Protein 3BA3 (pdb70)

Radius of gyration: 18.73 Å; Cα contacts (8 Å, |Δi|>4): 639; chains: 2; bounding box: 50×45×39 Å

CATH classification: 2.30.110.10

Structure (mmCIF, N/CA/C/O backbone):
data_3BA3
#
_entry.id   3BA3
#
_cell.length_a   137.379
_cell.length_b   137.379
_cell.length_c   137.379
_cell.angle_alpha   90.000
_cell.angle_beta   90.000
_cell.angle_gamma   90.000
#
_symmetry.space_group_name_H-M   'P 43 3 2'
#
loop_
_entity.id
_entity.type
_entity.pdbx_description
1 polymer "Pyridoxamine 5'-phosphate oxidase-like protein"
2 non-polymer 'SULFATE ION'
3 non-polymer 1,2-ETHANEDIOL
4 water water
#
loop_
_atom_site.group_PDB
_atom_site.id
_atom_site.type_symbol
_atom_site.label_atom_id
_atom_site.label_alt_id
_atom_site.label_comp_id
_atom_site.label_asym_id
_atom_site.label_entity_id
_atom_site.label_seq_id
_atom_site.pdbx_PDB_ins_code
_atom_site.Cartn_x
_atom_site.Cartn_y
_atom_site.Cartn_z
_atom_site.occupancy
_atom_site.B_iso_or_equiv
_atom_site.auth_seq_id
_atom_site.auth_comp_id
_atom_site.auth_asym_id
_atom_site.auth_atom_id
_atom_site.pdbx_PDB_model_num
ATOM 9 N N . ASP A 1 3 ? 91.218 88.099 47.010 1.00 31.27 2 ASP A N 1
ATOM 10 C CA . ASP A 1 3 ? 91.300 88.375 45.579 1.00 28.36 2 ASP A CA 1
ATOM 11 C C . ASP A 1 3 ? 90.117 89.298 45.195 1.00 28.63 2 ASP A C 1
ATOM 12 O O . ASP A 1 3 ? 88.966 88.872 45.167 1.00 28.08 2 ASP A O 1
ATOM 17 N N . ILE A 1 4 ? 90.436 90.556 44.918 1.00 25.27 3 ILE A N 1
ATOM 18 C CA . ILE A 1 4 ? 89.428 91.570 44.575 1.00 25.08 3 ILE A CA 1
ATOM 19 C C . ILE A 1 4 ? 89.375 91.837 43.060 1.00 23.58 3 ILE A C 1
ATOM 20 O O . ILE A 1 4 ? 88.786 92.842 42.631 1.00 24.12 3 ILE A O 1
ATOM 25 N N . SER A 1 5 ? 89.916 90.916 42.250 1.00 24.46 4 SER A N 1
ATOM 26 C CA . SER A 1 5 ? 89.964 91.120 40.793 1.00 26.04 4 SER A CA 1
ATOM 27 C C . SER A 1 5 ? 88.581 91.186 40.127 1.00 25.46 4 SER A C 1
ATOM 28 O O . SER A 1 5 ? 88.383 91.961 39.194 1.00 25.90 4 SER A O 1
ATOM 31 N N . LEU A 1 6 ? 87.631 90.370 40.586 1.00 24.24 5 LEU A N 1
ATOM 32 C CA . LEU A 1 6 ? 86.310 90.388 39.968 1.00 22.71 5 LEU A CA 1
ATOM 33 C C . LEU A 1 6 ? 85.600 91.690 40.349 1.00 21.62 5 LEU A C 1
ATOM 34 O O . LEU A 1 6 ? 84.889 92.296 39.548 1.00 23.01 5 LEU A O 1
ATOM 39 N N . LEU A 1 7 ? 85.764 92.071 41.606 1.00 19.86 6 LEU A N 1
ATOM 40 C CA . LEU A 1 7 ? 85.252 93.338 42.092 1.00 19.60 6 LEU A CA 1
ATOM 41 C C . LEU A 1 7 ? 85.794 94.501 41.276 1.00 21.39 6 LEU A C 1
ATOM 42 O O . LEU A 1 7 ? 85.019 95.377 40.837 1.00 22.14 6 LEU A O 1
ATOM 47 N N . LYS A 1 8 ? 87.122 94.519 41.093 1.00 22.51 7 LYS A N 1
ATOM 48 C CA . LYS A 1 8 ? 87.742 95.596 40.306 1.00 23.62 7 LYS A CA 1
ATOM 49 C C . LYS A 1 8 ? 87.111 95.614 38.919 1.00 24.80 7 LYS A C 1
ATOM 50 O O . LYS A 1 8 ? 86.761 96.655 38.394 1.00 28.06 7 LYS A O 1
ATOM 53 N N . GLN A 1 9 ? 86.908 94.445 38.346 1.00 22.48 8 GLN A N 1
ATOM 54 C CA . GLN A 1 9 ? 86.332 94.350 37.018 1.00 23.48 8 GLN A CA 1
ATOM 55 C C . GLN A 1 9 ? 84.904 94.910 36.942 1.00 25.06 8 GLN A C 1
ATOM 56 O O . GLN A 1 9 ? 84.587 95.655 36.030 1.00 25.23 8 GLN A O 1
ATOM 62 N N . VAL A 1 10 ? 84.024 94.495 37.857 1.00 22.26 9 VAL A N 1
ATOM 63 C CA . VAL A 1 10 ? 82.637 94.961 37.812 1.00 21.26 9 VAL A CA 1
ATOM 64 C C . VAL A 1 10 ? 82.526 96.461 38.128 1.00 20.92 9 VAL A C 1
ATOM 65 O O . VAL A 1 10 ? 81.720 97.187 37.510 1.00 19.97 9 VAL A O 1
ATOM 69 N N A VAL A 1 11 ? 83.296 96.902 39.112 0.50 21.35 10 VAL A N 1
ATOM 70 N N B VAL A 1 11 ? 83.343 96.965 39.071 0.50 20.87 10 VAL A N 1
ATOM 71 C CA A VAL A 1 11 ? 83.103 98.215 39.630 0.50 19.42 10 VAL A CA 1
ATOM 72 C CA B VAL A 1 11 ? 83.352 98.399 39.413 0.50 19.99 10 VAL A CA 1
ATOM 73 C C A VAL A 1 11 ? 83.384 99.232 38.520 0.50 17.59 10 VAL A C 1
ATOM 74 C C B VAL A 1 11 ? 83.679 99.271 38.186 0.50 16.10 10 VAL A C 1
ATOM 75 O O A VAL A 1 11 ? 82.748 100.270 38.439 0.50 21.51 10 VAL A O 1
ATOM 76 O O B VAL A 1 11 ? 83.222 100.422 38.071 0.50 15.13 10 VAL A O 1
ATOM 83 N N A GLN A 1 12 ? 84.271 98.857 37.592 0.30 18.13 11 GLN A N 1
ATOM 84 N N B GLN A 1 12 ? 84.459 98.752 37.243 0.70 18.03 11 GLN A N 1
ATOM 85 C CA A GLN A 1 12 ? 84.669 99.718 36.451 0.30 19.19 11 GLN A CA 1
ATOM 86 C CA B GLN A 1 12 ? 84.862 99.588 36.127 0.70 19.79 11 GLN A CA 1
ATOM 87 C C A GLN A 1 12 ? 83.554 100.145 35.483 0.30 20.06 11 GLN A C 1
ATOM 88 C C B GLN A 1 12 ? 83.699 100.016 35.238 0.70 20.45 11 GLN A C 1
ATOM 89 O O A GLN A 1 12 ? 83.565 101.262 34.957 0.30 19.82 11 GLN A O 1
ATOM 90 O O B GLN A 1 12 ? 83.811 101.019 34.544 0.70 20.20 11 GLN A O 1
ATOM 101 N N . SER A 1 13 ? 82.596 99.260 35.247 1.00 20.67 12 SER A N 1
ATOM 102 C CA . SER A 1 13 ? 81.497 99.535 34.338 1.00 20.17 12 SER A CA 1
ATOM 103 C C . SER A 1 13 ? 80.264 100.108 35.037 1.00 19.21 12 SER A C 1
ATOM 104 O O . SER A 1 13 ? 79.188 100.086 34.479 1.00 20.55 12 SER A O 1
ATOM 107 N N . THR A 1 14 ? 80.440 100.670 36.241 1.00 17.92 13 THR A N 1
ATOM 108 C CA . THR A 1 14 ? 79.332 101.372 36.900 1.00 16.13 13 THR A CA 1
ATOM 109 C C . THR A 1 14 ? 79.855 102.566 37.663 1.00 17.03 13 THR A C 1
ATOM 110 O O . THR A 1 14 ? 80.976 102.540 38.158 1.00 19.34 13 THR A O 1
ATOM 114 N N . ASN A 1 15 ? 79.052 103.627 37.745 1.00 16.25 14 ASN A N 1
ATOM 115 C CA . ASN A 1 15 ? 79.404 104.792 38.558 1.00 17.56 14 ASN A CA 1
ATOM 116 C C . ASN A 1 15 ? 78.263 105.230 39.488 1.00 16.97 14 ASN A C 1
ATOM 117 O O . ASN A 1 15 ? 78.329 106.320 40.055 1.00 17.90 14 ASN A O 1
ATOM 122 N N . LYS A 1 16 ? 77.263 104.330 39.677 1.00 16.57 15 LYS A N 1
ATOM 123 C CA . LYS A 1 16 ? 76.102 104.704 40.463 1.00 18.16 15 LYS A CA 1
ATOM 124 C C . LYS A 1 16 ? 75.422 103.507 41.078 1.00 16.55 15 LYS A C 1
ATOM 125 O O . LYS A 1 16 ? 75.519 102.395 40.573 1.00 17.23 15 LYS A O 1
ATOM 131 N N . ILE A 1 17 ? 74.765 103.789 42.198 1.00 18.06 16 ILE A N 1
ATOM 132 C CA . ILE A 1 17 ? 73.994 102.798 42.947 1.00 17.12 16 ILE A CA 1
ATOM 133 C C . ILE A 1 17 ? 72.597 103.297 43.176 1.00 17.10 16 ILE A C 1
ATOM 134 O O . ILE A 1 17 ? 72.377 104.465 43.395 1.00 18.16 16 ILE A O 1
ATOM 139 N N . ALA A 1 18 ? 71.646 102.347 43.164 1.00 16.51 17 ALA A N 1
ATOM 140 C CA . ALA A 1 18 ? 70.343 102.560 43.794 1.00 17.10 17 ALA A CA 1
ATOM 141 C C . ALA A 1 18 ? 70.545 102.304 45.277 1.00 17.72 17 ALA A C 1
ATOM 142 O O . ALA A 1 18 ? 70.807 101.163 45.695 1.00 18.04 17 ALA A O 1
ATOM 144 N N . LEU A 1 19 ? 70.497 103.379 46.066 1.00 17.50 18 LEU A N 1
ATOM 145 C CA . LEU A 1 19 ? 70.789 103.361 47.475 1.00 16.89 18 LEU A CA 1
ATOM 146 C C . LEU A 1 19 ? 69.455 103.346 48.217 1.00 17.34 18 LEU A C 1
ATOM 147 O O . LEU A 1 19 ? 68.699 104.325 48.147 1.00 17.42 18 LEU A O 1
ATOM 152 N N A SER A 1 20 ? 69.209 102.262 48.957 0.70 18.71 19 SER A N 1
ATOM 153 N N B SER A 1 20 ? 69.121 102.222 48.847 0.30 17.19 19 SER A N 1
ATOM 154 C CA A SER A 1 20 ? 67.934 101.988 49.628 0.70 19.09 19 SER A CA 1
A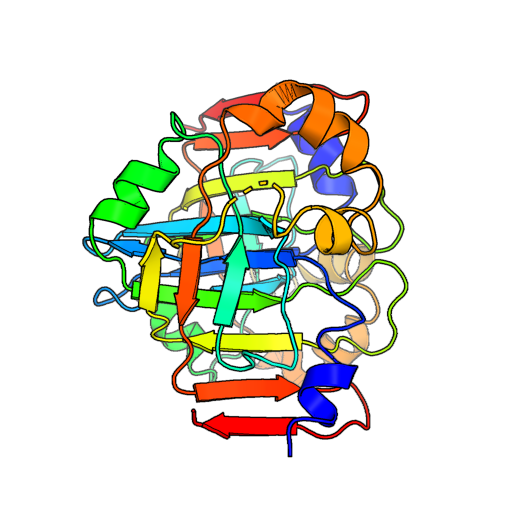TOM 155 C CA B SER A 1 20 ? 67.895 102.148 49.639 0.30 16.87 19 SER A CA 1
ATOM 156 C C A SER A 1 20 ? 68.093 102.088 51.139 0.70 17.37 19 SER A C 1
ATOM 157 C C B SER A 1 20 ? 68.184 102.310 51.116 0.30 16.58 19 SER A C 1
ATOM 158 O O A SER A 1 20 ? 69.023 101.480 51.691 0.70 17.32 19 SER A O 1
ATOM 159 O O B SER A 1 20 ? 69.287 102.055 51.613 0.30 16.24 19 SER A O 1
ATOM 164 N N . THR A 1 21 ? 67.172 102.794 51.808 1.00 16.99 20 THR A N 1
ATOM 165 C CA . THR A 1 21 ? 67.218 102.943 53.255 1.00 16.78 20 THR A CA 1
ATOM 166 C C . THR A 1 21 ? 65.927 102.449 53.897 1.00 16.01 20 THR A C 1
ATOM 167 O O . THR A 1 21 ? 64.876 102.438 53.258 1.00 16.44 20 THR A O 1
ATOM 171 N N . ALA A 1 22 ? 66.035 102.049 55.167 1.00 16.61 21 ALA A N 1
ATOM 172 C CA . ALA A 1 22 ? 64.917 101.681 55.990 1.00 15.95 21 ALA A CA 1
ATOM 173 C C . ALA A 1 22 ? 65.102 102.359 57.326 1.00 19.47 21 ALA A C 1
ATOM 174 O O . ALA A 1 22 ? 66.115 102.142 58.001 1.00 19.39 21 ALA A O 1
ATOM 176 N N . VAL A 1 23 ? 64.137 103.204 57.682 1.00 17.71 22 VAL A N 1
ATOM 177 C CA . VAL A 1 23 ? 64.123 103.857 58.990 1.00 19.87 22 VAL A CA 1
ATOM 178 C C . VAL A 1 23 ? 62.687 103.787 59.467 1.00 21.59 22 VAL A C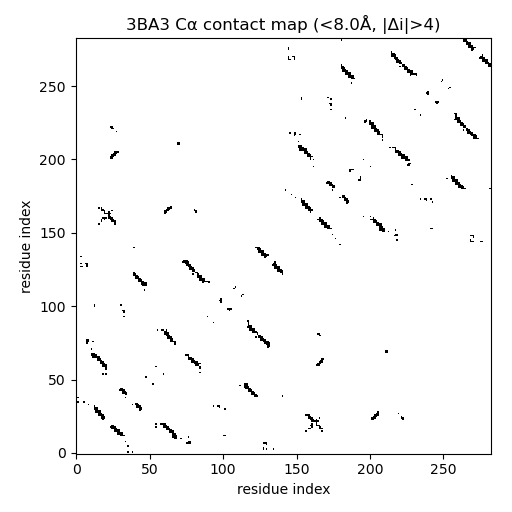 1
ATOM 179 O O . VAL A 1 23 ? 61.784 104.204 58.741 1.00 20.35 22 VAL A O 1
ATOM 183 N N . ASN A 1 24 ? 62.449 103.281 60.674 1.00 22.12 23 ASN A N 1
ATOM 184 C CA . ASN A 1 24 ? 61.097 103.244 61.187 1.00 23.83 23 ASN A CA 1
ATOM 185 C C . ASN A 1 24 ? 60.138 102.542 60.230 1.00 20.18 23 ASN A C 1
ATOM 186 O O . ASN A 1 24 ? 58.980 102.948 60.072 1.00 18.71 23 ASN A O 1
ATOM 191 N N . ASN A 1 25 ? 60.632 101.489 59.589 1.00 18.46 24 ASN A N 1
ATOM 192 C CA . ASN A 1 25 ? 59.855 100.694 58.669 1.00 17.34 24 ASN A CA 1
ATOM 193 C C . ASN A 1 25 ? 59.415 101.441 57.407 1.00 18.21 24 ASN A C 1
ATOM 194 O O . ASN A 1 25 ? 58.539 100.955 56.679 1.00 17.89 24 ASN A O 1
ATOM 199 N N . GLU A 1 26 ? 60.056 102.573 57.132 1.00 16.67 25 GLU A N 1
ATOM 200 C CA . GLU A 1 26 ? 59.783 103.382 55.932 1.00 15.36 25 GLU A CA 1
ATOM 201 C C . GLU A 1 26 ? 60.885 103.226 54.936 1.00 13.73 25 GLU A C 1
ATOM 202 O O . GLU A 1 26 ? 62.062 103.405 55.244 1.00 13.83 25 GLU A O 1
ATOM 208 N N . ALA A 1 27 ? 60.506 103.000 53.663 1.00 12.74 26 ALA A N 1
ATOM 209 C CA . ALA A 1 27 ? 61.403 102.855 52.576 1.00 14.57 26 ALA A CA 1
ATOM 210 C C . ALA A 1 27 ? 61.686 104.156 51.817 1.00 11.23 26 ALA A C 1
ATOM 211 O O . ALA A 1 27 ? 60.810 105.011 51.667 1.00 12.54 26 ALA A O 1
ATOM 213 N N . ASP A 1 28 ? 62.919 104.275 51.369 1.00 13.98 27 ASP A N 1
ATOM 214 C CA . ASP A 1 28 ? 63.329 105.297 50.391 1.00 14.05 27 ASP A CA 1
ATOM 215 C C . ASP A 1 28 ? 64.408 104.721 49.514 1.00 15.67 27 ASP A C 1
ATOM 216 O O . ASP A 1 28 ? 65.159 103.816 49.916 1.00 16.45 27 ASP A O 1
ATOM 221 N N . VAL A 1 29 ? 64.495 105.198 48.281 1.00 13.93 28 VAL A N 1
ATOM 222 C CA . VAL A 1 29 ? 65.544 104.830 47.360 1.00 13.97 28 VAL A CA 1
ATOM 223 C C . VAL A 1 29 ? 65.866 106.020 46.480 1.00 14.76 28 VAL A C 1
ATOM 224 O O . VAL A 1 29 ? 64.982 106.733 46.020 1.00 15.21 28 VAL A O 1
ATOM 228 N N . LYS A 1 30 ? 67.144 106.188 46.203 1.00 15.78 29 LYS A N 1
ATOM 229 C CA . LYS A 1 30 ? 67.638 107.235 45.342 1.00 17.25 29 LYS A CA 1
ATOM 230 C C . LYS A 1 30 ? 68.864 106.694 44.644 1.00 16.76 29 LYS A C 1
ATOM 231 O O . LYS A 1 30 ? 69.546 105.816 45.169 1.00 20.04 29 LYS A O 1
ATOM 237 N N . ILE A 1 31 ? 69.125 107.173 43.425 1.00 17.84 30 ILE A N 1
ATOM 238 C CA . ILE A 1 31 ? 70.326 106.767 42.682 1.00 17.63 30 ILE A CA 1
ATOM 239 C C . ILE A 1 31 ? 71.388 107.840 42.887 1.00 19.72 30 ILE A C 1
ATOM 240 O O . ILE A 1 31 ? 71.112 109.017 42.646 1.00 20.71 30 ILE A O 1
ATOM 245 N N . VAL A 1 32 ? 72.550 107.439 43.379 1.00 18.05 31 VAL A N 1
ATOM 246 C CA . VAL A 1 32 ? 73.651 108.384 43.637 1.00 18.62 31 VAL A CA 1
ATOM 247 C C . VAL A 1 32 ? 74.916 107.861 42.935 1.00 18.54 31 VAL A C 1
ATOM 248 O O . VAL A 1 32 ? 75.082 106.640 42.779 1.00 18.27 31 VAL A O 1
ATOM 252 N N . ASN A 1 33 ? 75.799 108.782 42.509 1.00 17.76 32 ASN A N 1
ATOM 253 C CA . ASN A 1 33 ? 77.1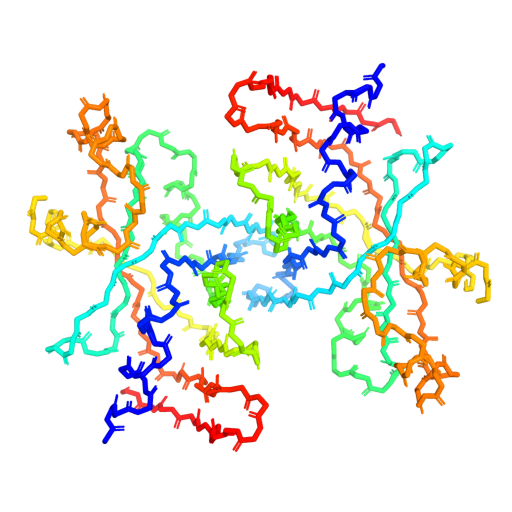01 108.342 42.043 1.00 18.37 32 ASN A CA 1
ATOM 254 C C . ASN A 1 33 ? 77.938 107.834 43.203 1.00 17.54 32 ASN A C 1
ATOM 255 O O . ASN A 1 33 ? 77.758 108.253 44.379 1.00 17.25 32 ASN A O 1
ATOM 260 N N . PHE A 1 34 ? 78.862 106.906 42.921 1.00 17.18 33 PHE A N 1
ATOM 261 C CA . PHE A 1 34 ? 79.802 106.485 43.954 1.00 16.62 33 PHE A CA 1
ATOM 262 C C . PHE A 1 34 ? 81.192 106.377 43.345 1.00 17.23 33 PHE A C 1
ATOM 263 O O . PHE A 1 34 ? 81.309 106.253 42.139 1.00 17.49 33 PHE A O 1
ATOM 271 N N . VAL A 1 35 ? 82.213 106.374 44.203 1.00 17.52 34 VAL A N 1
ATOM 272 C CA . VAL A 1 35 ? 83.570 106.034 43.817 1.00 17.53 34 VAL A CA 1
ATOM 273 C C . VAL A 1 35 ? 84.124 104.964 44.750 1.00 17.59 34 VAL A C 1
ATOM 274 O O . VAL A 1 35 ? 83.656 104.765 45.874 1.00 17.47 34 VAL A O 1
ATOM 278 N N . TRP A 1 36 ? 85.137 104.257 44.263 1.00 16.77 35 TRP A N 1
ATOM 279 C CA . TRP A 1 36 ? 85.673 103.083 44.958 1.00 17.12 35 TRP A CA 1
ATOM 280 C C . TRP A 1 36 ? 87.155 103.027 44.654 1.00 19.06 35 TRP A C 1
ATOM 281 O O . TRP A 1 36 ? 87.565 103.321 43.528 1.00 18.78 35 TRP A O 1
ATOM 292 N N . TYR A 1 37 ? 87.939 102.637 45.659 1.00 19.19 36 TYR A N 1
ATOM 293 C CA . TYR A 1 37 ? 89.385 102.509 45.564 1.00 19.42 36 TYR A CA 1
ATOM 294 C C . TYR A 1 37 ? 89.859 101.135 46.006 1.00 19.34 36 TYR A C 1
ATOM 295 O O . TYR A 1 37 ? 89.458 100.654 47.067 1.00 20.46 36 TYR A O 1
ATOM 304 N N . GLU A 1 38 ? 90.734 100.538 45.200 1.00 21.28 37 GLU A N 1
ATOM 305 C CA . GLU A 1 38 ? 91.398 99.236 45.515 1.00 27.07 37 GLU A CA 1
ATOM 306 C C . GLU A 1 38 ? 92.018 99.162 46.910 1.00 26.24 37 GLU A C 1
ATOM 307 O O . GLU A 1 38 ? 92.018 98.104 47.560 1.00 28.78 37 GLU A O 1
ATOM 313 N N . ALA A 1 39 ? 92.604 100.280 47.315 1.00 26.75 38 ALA A N 1
ATOM 314 C CA . ALA A 1 39 ? 93.314 100.411 48.569 1.00 31.07 38 ALA A CA 1
ATOM 315 C C . ALA A 1 39 ? 92.361 100.306 49.749 1.00 33.28 38 ALA A C 1
ATOM 316 O O . ALA A 1 39 ? 92.791 99.934 50.841 1.00 36.48 38 ALA A O 1
ATOM 318 N N . GLN A 1 40 ? 91.078 100.631 49.549 1.00 29.14 39 GLN A N 1
ATOM 319 C CA . GLN A 1 40 ? 90.088 100.491 50.614 1.00 26.63 39 GLN A CA 1
ATOM 320 C C . GLN A 1 40 ? 88.834 99.752 50.097 1.00 25.05 39 GLN A C 1
ATOM 321 O O . GLN A 1 40 ? 87.734 100.335 49.975 1.00 23.97 39 GLN A O 1
ATOM 327 N N . PRO A 1 41 ? 88.990 98.451 49.797 1.00 23.57 40 PRO A N 1
ATOM 328 C CA . PRO A 1 41 ? 87.976 97.765 48.984 1.00 22.80 40 PRO A CA 1
ATOM 329 C C . PRO A 1 41 ? 86.611 97.514 49.633 1.00 22.36 40 PRO A C 1
ATOM 330 O O . PRO A 1 41 ? 85.636 97.251 48.911 1.00 22.79 40 PRO A O 1
ATOM 334 N N . ASP A 1 42 ? 86.522 97.631 50.958 1.00 20.15 41 ASP A N 1
ATOM 335 C CA . ASP A 1 42 ? 85.289 97.467 51.703 1.00 21.81 41 ASP A CA 1
ATOM 336 C C . ASP A 1 42 ? 84.432 98.724 51.783 1.00 19.61 41 ASP A C 1
ATOM 337 O O . ASP A 1 42 ? 83.424 98.727 52.505 1.00 23.59 41 ASP A O 1
ATOM 342 N N . THR A 1 43 ? 84.826 99.783 51.052 1.00 19.77 42 THR A N 1
ATOM 343 C CA . THR A 1 43 ? 84.167 101.068 51.165 1.00 19.89 42 THR A CA 1
ATOM 344 C C . THR A 1 43 ? 83.763 101.654 49.791 1.00 18.94 42 THR A C 1
ATOM 345 O O . THR A 1 43 ? 84.572 101.674 48.843 1.00 20.08 42 THR A O 1
ATOM 349 N N . LEU A 1 44 ? 82.515 102.109 49.716 1.00 20.46 43 LEU A N 1
ATOM 350 C CA . LEU A 1 44 ? 82.054 102.926 48.593 1.00 19.70 43 LEU A CA 1
ATOM 351 C C . LEU A 1 44 ? 81.868 104.324 49.179 1.00 21.30 43 LEU A C 1
ATOM 352 O O . LEU A 1 44 ? 81.384 104.457 50.289 1.00 21.91 43 LEU A O 1
ATOM 357 N N . TYR A 1 45 ? 82.242 105.330 48.413 1.00 18.49 44 TYR A N 1
ATOM 358 C CA . TYR A 1 45 ? 82.041 106.713 48.813 1.00 17.94 44 TYR A CA 1
ATOM 359 C C . TYR A 1 45 ? 80.997 107.370 47.944 1.00 17.91 44 TYR A C 1
ATOM 360 O O . TYR A 1 45 ? 80.962 107.126 46.742 1.00 19.03 44 TYR A O 1
ATOM 369 N N . PHE A 1 46 ? 80.181 108.235 48.546 1.00 17.57 45 PHE A N 1
ATOM 370 C CA . PHE A 1 46 ? 79.273 109.091 47.805 1.00 18.96 45 PHE A CA 1
ATOM 371 C C . PHE A 1 46 ? 79.145 110.429 48.531 1.00 18.90 45 PHE A C 1
ATOM 372 O O . PHE A 1 46 ? 79.682 110.602 49.653 1.00 18.66 45 PHE A O 1
ATOM 380 N N . SER A 1 47 ? 78.501 111.380 47.873 1.00 18.23 46 SER A N 1
ATOM 381 C CA . SER A 1 47 ? 78.333 112.719 48.490 1.00 18.92 46 SER A CA 1
ATOM 382 C C . SER A 1 47 ? 76.955 113.263 48.244 1.00 20.26 46 SER A C 1
ATOM 383 O O . SER A 1 47 ? 76.263 112.892 47.284 1.00 19.89 46 SER A O 1
ATOM 386 N N A SER A 1 48 ? 76.611 114.305 48.995 0.30 18.27 47 SER A N 1
ATOM 387 N N B SER A 1 48 ? 76.534 114.081 49.213 0.70 22.44 47 SER A N 1
ATOM 388 C CA A SER A 1 48 ? 75.327 114.984 48.848 0.30 19.46 47 SER A CA 1
ATOM 389 C CA B SER A 1 48 ? 75.208 114.668 49.246 0.70 23.90 47 SER A CA 1
ATOM 390 C C A SER A 1 48 ? 75.522 116.438 49.261 0.30 17.95 47 SER A C 1
ATOM 391 C C B SER A 1 48 ? 75.402 116.085 49.684 0.70 21.52 47 SER A C 1
ATOM 392 O O A SER A 1 48 ? 76.434 116.741 50.031 0.30 16.09 47 SER A O 1
ATOM 393 O O B SER A 1 48 ? 76.236 116.386 50.555 0.70 21.74 47 SER A O 1
ATOM 398 N N A VAL A 1 49 ? 74.698 117.357 48.764 0.50 18.99 48 VAL A N 1
ATOM 399 N N B VAL A 1 49 ? 74.591 116.966 49.099 0.50 21.19 48 VAL A N 1
ATOM 400 C CA A VAL A 1 49 ? 74.693 118.686 49.404 0.50 20.79 48 VAL A CA 1
ATOM 401 C CA B VAL A 1 49 ? 74.513 118.379 49.527 0.50 22.60 48 VAL A CA 1
ATOM 402 C C A VAL A 1 49 ? 74.226 118.579 50.891 0.50 22.99 48 VAL A C 1
ATOM 403 C C B VAL A 1 49 ? 74.176 118.486 51.022 0.50 22.66 48 VAL A C 1
ATOM 404 O O A VAL A 1 49 ? 73.335 117.797 51.254 0.50 22.52 48 VAL A O 1
ATOM 405 O O B VAL A 1 49 ? 73.274 117.782 51.537 0.50 20.45 48 VAL A O 1
ATOM 412 N N . LYS A 1 50 ? 74.877 119.369 51.730 1.00 24.33 49 LYS A N 1
ATOM 413 C CA . LYS A 1 50 ? 74.722 119.351 53.184 1.00 23.73 49 LYS A CA 1
ATOM 414 C C . LYS A 1 50 ? 73.298 119.647 53.680 1.00 24.78 49 LYS A C 1
ATOM 415 O O . LYS A 1 50 ? 72.894 119.131 54.698 1.00 24.96 49 LYS A O 1
ATOM 418 N N . THR A 1 51 ? 72.528 120.408 52.916 1.00 23.93 50 THR A N 1
ATOM 419 C CA . THR A 1 51 ? 71.154 120.784 53.296 1.00 24.16 50 THR A CA 1
ATOM 420 C C . THR A 1 51 ? 70.073 119.787 52.789 1.00 24.40 50 THR A C 1
ATOM 421 O O . THR A 1 51 ? 68.878 120.000 53.007 1.00 26.41 50 THR A O 1
ATOM 425 N N . SER A 1 5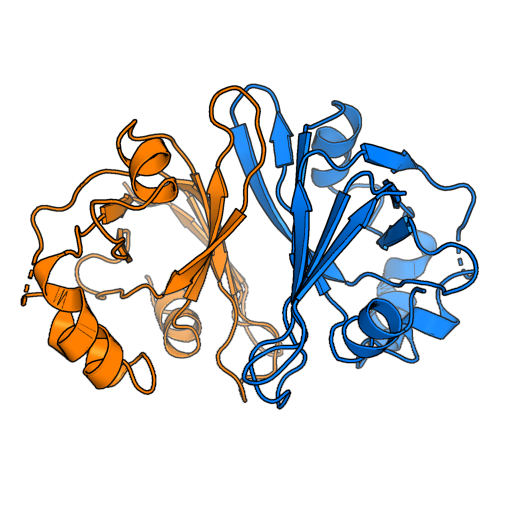2 ? 70.492 118.693 52.162 1.00 24.29 51 SER A N 1
ATOM 426 C CA . SER A 1 52 ? 69.576 117.687 51.638 1.00 25.17 51 SER A CA 1
ATOM 427 C C . SER A 1 52 ? 68.802 116.979 52.756 1.00 29.03 51 SER A C 1
ATOM 428 O O . SER A 1 52 ? 69.381 116.644 53.793 1.00 28.71 51 SER A O 1
ATOM 431 N N . PRO A 1 53 ? 67.497 116.726 52.550 1.00 30.90 52 PRO A N 1
ATOM 432 C CA . PRO A 1 53 ? 66.771 115.941 53.532 1.00 33.29 52 PRO A CA 1
ATOM 433 C C . PRO A 1 53 ? 67.281 114.499 53.680 1.00 32.33 52 PRO A C 1
ATOM 434 O O . PRO A 1 53 ? 66.976 113.842 54.687 1.00 33.23 52 PRO A O 1
ATOM 438 N N . ALA A 1 54 ? 68.061 114.016 52.712 1.00 29.51 53 ALA A N 1
ATOM 439 C CA . ALA A 1 54 ? 68.658 112.676 52.813 1.00 28.42 53 ALA A CA 1
ATOM 440 C C . ALA A 1 54 ? 69.513 112.592 54.080 1.00 29.12 53 ALA A C 1
ATOM 441 O O . ALA A 1 54 ? 69.579 111.525 54.718 1.00 25.50 53 ALA A O 1
ATOM 443 N N . LEU A 1 55 ? 70.189 113.694 54.439 1.00 27.14 54 LEU A N 1
ATOM 444 C CA . LEU A 1 55 ? 71.085 113.655 55.595 1.00 28.57 54 LEU A CA 1
ATOM 445 C C . LEU A 1 55 ? 70.317 113.353 56.856 1.00 27.89 54 LEU A C 1
ATOM 446 O O . LEU A 1 55 ? 70.847 112.706 57.768 1.00 27.86 54 LEU A O 1
ATOM 451 N N . LYS A 1 56 ? 69.074 113.834 56.925 1.00 26.20 55 LYS A N 1
ATOM 452 C CA . LYS A 1 56 ? 68.233 113.566 58.084 1.00 26.56 55 LYS A CA 1
ATOM 453 C C . LYS A 1 56 ? 67.960 112.076 58.189 1.00 24.87 55 LYS A C 1
ATOM 454 O O . LYS A 1 56 ? 67.909 111.536 59.304 1.00 26.13 55 LYS A O 1
ATOM 456 N N . VAL A 1 57 ? 67.778 111.419 57.046 1.00 26.01 56 VAL A N 1
ATOM 457 C CA . VAL A 1 57 ? 67.614 109.959 57.003 1.00 24.72 56 VAL A CA 1
ATOM 458 C C . VAL A 1 57 ? 68.923 109.296 57.443 1.00 24.26 56 VAL A C 1
ATOM 459 O O . VAL A 1 57 ? 68.921 108.422 58.341 1.00 23.09 56 VAL A O 1
ATOM 463 N N . TYR A 1 58 ? 70.042 109.721 56.840 1.00 26.51 57 TYR A N 1
ATOM 464 C CA . TYR A 1 58 ? 71.349 109.114 57.170 1.00 24.26 57 TYR A CA 1
ATOM 465 C C . TYR A 1 58 ? 71.719 109.254 58.646 1.00 25.09 57 TYR A C 1
ATOM 466 O O . TYR A 1 58 ? 72.332 108.348 59.213 1.00 27.66 57 TYR A O 1
ATOM 475 N N . ASP A 1 59 ? 71.269 110.325 59.274 1.00 25.09 58 ASP A N 1
ATOM 476 C CA . ASP A 1 59 ? 71.539 110.559 60.715 1.00 28.07 58 ASP A CA 1
ATOM 477 C C . ASP A 1 59 ? 70.771 109.629 61.645 1.00 27.95 58 ASP A C 1
ATOM 478 O O . ASP A 1 59 ? 71.046 109.583 62.840 1.00 27.27 58 ASP A O 1
ATOM 483 N N . GLN A 1 60 ? 69.799 108.890 61.115 1.00 27.40 59 GLN A N 1
ATOM 484 C CA . GLN A 1 60 ? 69.009 107.977 61.917 1.00 27.09 59 GLN A CA 1
ATOM 485 C C . GLN A 1 60 ? 69.506 106.534 61.874 1.00 23.87 59 GLN A C 1
ATOM 486 O O . GLN A 1 60 ? 68.787 105.612 62.276 1.00 28.05 59 GLN A O 1
ATOM 492 N N . ASN A 1 61 ? 70.738 106.359 61.409 1.00 28.99 60 ASN A N 1
ATOM 493 C CA . ASN A 1 61 ? 71.366 105.057 61.361 1.00 31.36 60 ASN A CA 1
ATOM 494 C C . ASN A 1 61 ? 70.433 104.077 60.665 1.00 27.56 60 ASN A C 1
ATOM 495 O O . ASN A 1 61 ? 70.066 103.043 61.193 1.00 26.60 60 ASN A O 1
ATOM 500 N N . PRO A 1 62 ? 70.042 104.407 59.436 1.00 26.06 61 PRO A N 1
ATOM 501 C CA . PRO A 1 62 ? 69.149 103.497 58.730 1.00 24.40 61 PRO A CA 1
ATOM 502 C C . PRO A 1 62 ? 69.823 102.179 58.385 1.00 22.33 61 PRO A C 1
ATOM 503 O O . PRO A 1 62 ? 71.057 102.147 58.251 1.00 25.58 61 PRO A O 1
ATOM 507 N N . ASP A 1 63 ? 69.026 101.146 58.123 1.00 20.11 62 ASP A N 1
ATOM 508 C CA . ASP A 1 63 ? 69.552 99.953 57.496 1.00 19.64 62 ASP A CA 1
ATOM 509 C C . ASP A 1 63 ? 69.676 100.339 56.023 1.00 21.11 62 ASP A C 1
ATOM 510 O O . ASP A 1 63 ? 68.824 101.106 55.508 1.00 19.15 62 ASP A O 1
ATOM 515 N N . ILE A 1 64 ? 70.723 99.850 55.336 1.00 20.18 63 ILE A N 1
ATOM 516 C CA . ILE A 1 64 ? 70.994 100.235 53.943 1.00 20.10 63 ILE A CA 1
ATOM 517 C C . ILE A 1 64 ? 71.259 99.023 53.068 1.00 19.03 63 ILE A C 1
ATOM 518 O O . ILE A 1 64 ? 71.907 98.055 53.485 1.00 18.96 63 ILE A O 1
ATOM 523 N N . ALA A 1 65 ? 70.712 99.066 51.864 1.00 18.12 64 ALA A N 1
ATOM 524 C CA . ALA A 1 65 ? 70.976 98.070 50.824 1.00 17.63 64 ALA A CA 1
ATOM 525 C C . ALA A 1 65 ? 71.252 98.841 49.542 1.00 19.42 64 ALA A C 1
ATOM 526 O O . ALA A 1 65 ? 70.761 99.956 49.365 1.00 20.42 64 ALA A O 1
ATOM 528 N N . PHE A 1 66 ? 72.055 98.288 48.650 1.00 17.12 65 PHE A N 1
ATOM 529 C CA . PHE A 1 66 ? 72.233 98.887 47.312 1.00 16.69 65 PHE A CA 1
ATOM 530 C C . PHE A 1 66 ? 72.412 97.845 46.220 1.00 17.38 65 PHE A C 1
ATOM 531 O O . PHE A 1 66 ? 72.753 96.695 46.505 1.00 18.74 65 PHE A O 1
ATOM 539 N N . ILE A 1 67 ? 72.237 98.326 44.993 1.00 18.25 66 ILE A N 1
ATOM 540 C CA . ILE A 1 67 ? 72.626 97.603 43.792 1.00 16.89 66 ILE A CA 1
ATOM 541 C C . ILE A 1 67 ? 73.187 98.606 42.809 1.00 18.59 66 ILE A C 1
ATOM 542 O O . ILE A 1 67 ? 72.658 99.725 42.653 1.00 19.21 66 ILE A O 1
ATOM 547 N N . THR A 1 68 ? 74.268 98.244 42.150 1.00 17.69 67 THR A N 1
ATOM 548 C CA . THR A 1 68 ? 74.812 99.114 41.126 1.00 17.00 67 THR A CA 1
ATOM 549 C C . THR A 1 68 ? 73.988 99.069 39.836 1.00 18.94 67 THR A C 1
ATOM 550 O O . THR A 1 68 ? 73.244 98.129 39.595 1.00 18.79 67 THR A O 1
ATOM 554 N N . ILE A 1 69 ? 74.118 100.123 39.033 1.00 18.35 68 ILE A N 1
ATOM 555 C CA . ILE A 1 69 ? 73.460 100.196 37.715 1.00 18.03 68 ILE A CA 1
ATOM 556 C C . ILE A 1 69 ? 74.565 100.340 36.683 1.00 18.34 68 ILE A C 1
ATOM 557 O O . ILE A 1 69 ? 75.388 101.261 36.782 1.00 17.36 68 ILE A O 1
ATOM 562 N N . PRO A 1 70 ? 74.586 99.455 35.679 1.00 20.27 69 PRO A N 1
ATOM 563 C CA . PRO A 1 70 ? 75.684 99.515 34.709 1.00 19.04 69 PRO A CA 1
ATOM 564 C C . PRO A 1 70 ? 75.651 100.788 33.894 1.00 17.60 69 PRO A C 1
ATOM 565 O O . PRO A 1 70 ? 74.596 101.376 33.618 1.00 18.87 69 PRO A O 1
ATOM 569 N N . ASN A 1 71 ? 76.823 101.204 33.452 1.00 18.26 70 ASN A N 1
ATOM 570 C CA . ASN A 1 71 ? 76.948 102.241 32.451 1.00 18.34 70 ASN A CA 1
ATOM 571 C C . ASN A 1 71 ? 76.196 101.871 31.166 1.00 19.98 70 ASN A C 1
ATOM 572 O O . ASN A 1 71 ? 76.189 100.702 30.760 1.00 19.37 70 ASN A O 1
ATOM 577 N N . ASP A 1 72 ? 75.636 102.895 30.506 1.00 20.72 71 ASP A N 1
ATOM 578 C CA . ASP A 1 72 ? 74.967 102.758 29.218 1.00 22.53 71 ASP A CA 1
ATOM 579 C C . ASP A 1 72 ? 75.911 102.016 28.253 1.00 22.44 71 ASP A C 1
ATOM 580 O O . ASP A 1 72 ? 77.103 102.357 28.179 1.00 23.94 71 ASP A O 1
ATOM 585 N N . GLY A 1 73 ? 75.429 101.001 27.561 1.00 26.44 72 GLY A N 1
ATOM 586 C CA . GLY A 1 73 ? 76.281 100.282 26.619 1.00 26.93 72 GLY A CA 1
ATOM 587 C C . GLY A 1 73 ? 76.994 99.062 27.190 1.00 25.05 72 GLY A C 1
ATOM 588 O O . GLY A 1 73 ? 77.613 98.310 26.445 1.00 27.45 72 GLY A O 1
ATOM 589 N N . THR A 1 74 ? 76.916 98.839 28.506 1.00 24.18 73 THR A N 1
ATOM 590 C CA . THR A 1 74 ? 77.637 97.708 29.104 1.00 23.58 73 THR A CA 1
ATOM 591 C C . THR A 1 74 ? 76.894 96.424 28.866 1.00 30.10 73 THR A C 1
ATOM 592 O O . THR A 1 74 ? 75.705 96.362 29.125 1.00 37.60 73 THR A O 1
ATOM 596 N N . ALA A 1 75 ? 77.644 95.437 28.398 1.00 34.21 74 ALA A N 1
ATOM 597 C CA . ALA A 1 75 ? 77.140 94.119 28.023 1.00 36.13 74 ALA A CA 1
ATOM 598 C C . ALA A 1 75 ? 76.909 93.260 29.260 1.00 34.45 74 ALA A C 1
ATOM 599 O O . ALA A 1 75 ? 77.817 93.154 30.093 1.00 34.62 74 ALA A O 1
ATOM 601 N N . GLY A 1 76 ? 75.732 92.627 29.328 1.00 31.95 75 GLY A N 1
ATOM 602 C CA . GLY A 1 76 ? 75.522 91.409 30.150 1.00 27.45 75 GLY A CA 1
ATOM 603 C C . GLY A 1 76 ? 75.020 91.610 31.573 1.00 29.74 75 GLY A C 1
ATOM 604 O O . GLY A 1 76 ? 74.985 90.643 32.348 1.00 22.62 75 GLY A O 1
ATOM 605 N N . ASN A 1 77 ? 74.612 92.846 31.914 1.00 29.27 76 ASN A N 1
ATOM 606 C CA . ASN A 1 77 ? 74.018 93.167 33.214 1.00 26.69 76 ASN A CA 1
ATOM 607 C C . ASN A 1 77 ? 74.898 92.752 34.442 1.00 21.12 76 ASN A C 1
ATOM 608 O O . ASN A 1 77 ? 74.478 92.010 35.308 1.00 24.64 76 ASN A O 1
ATOM 610 N N . PRO A 1 78 ? 76.145 93.214 34.461 1.00 19.22 77 PRO A N 1
ATOM 611 C CA . PRO A 1 78 ? 76.920 92.998 35.694 1.00 20.04 77 PRO A CA 1
ATOM 612 C C . PRO A 1 78 ? 76.384 93.885 36.826 1.00 18.68 77 PRO A C 1
ATOM 613 O O . PRO A 1 78 ? 75.756 94.941 36.586 1.00 20.28 77 PRO A O 1
ATOM 617 N N . TYR A 1 79 ? 76.678 93.524 38.066 1.00 17.66 78 TYR A N 1
ATOM 618 C CA . TYR A 1 79 ? 76.274 94.366 39.207 1.00 16.15 78 TYR A CA 1
ATOM 619 C C . TYR A 1 79 ? 76.972 93.912 40.486 1.00 19.30 78 TYR A C 1
ATOM 620 O O . TYR A 1 79 ? 77.468 92.779 40.618 1.00 18.70 78 TYR A O 1
ATOM 629 N N . LEU A 1 80 ? 77.008 94.848 41.431 1.00 17.13 79 LEU A N 1
ATOM 630 C CA . LEU A 1 80 ? 77.303 94.582 42.816 1.00 16.81 79 LEU A CA 1
ATOM 631 C C . LEU A 1 80 ? 76.043 94.791 43.616 1.00 18.31 79 LEU A C 1
ATOM 632 O O . LEU A 1 80 ? 75.212 95.670 43.291 1.00 20.24 79 LEU A O 1
ATOM 637 N N . ARG A 1 81 ? 75.911 94.030 44.706 1.00 18.20 80 ARG A N 1
ATOM 638 C CA . ARG A 1 81 ? 74.688 94.077 45.531 1.00 20.23 80 ARG A CA 1
ATOM 639 C C . ARG A 1 81 ? 75.118 93.881 46.973 1.00 20.28 80 ARG A C 1
ATOM 640 O O . ARG A 1 81 ? 75.956 93.003 47.235 1.00 21.14 80 ARG A O 1
ATOM 648 N N . ALA A 1 82 ? 74.569 94.653 47.905 1.00 19.21 81 ALA A N 1
ATOM 649 C CA . ALA A 1 82 ? 74.860 94.479 49.321 1.00 19.07 81 ALA A CA 1
ATOM 650 C C . ALA A 1 82 ? 73.650 94.836 50.162 1.00 19.78 81 ALA A C 1
ATOM 651 O O . ALA A 1 82 ? 72.884 95.705 49.801 1.00 19.94 81 ALA A O 1
ATOM 653 N N . GLN A 1 83 ? 73.529 94.147 51.299 1.00 18.85 82 GLN A N 1
ATOM 654 C CA . GLN A 1 83 ? 72.547 94.424 52.313 1.00 20.51 82 GLN A CA 1
ATOM 655 C C . GLN A 1 83 ? 73.242 94.679 53.654 1.00 19.22 82 GLN A C 1
ATOM 656 O O . GLN A 1 83 ? 74.442 94.332 53.860 1.00 20.15 82 GLN A O 1
ATOM 662 N N . HIS A 1 84 ? 72.505 95.294 54.588 1.00 18.44 83 HIS A N 1
ATOM 663 C CA . HIS A 1 84 ? 73.006 95.581 55.925 1.00 18.24 83 HIS A CA 1
ATOM 664 C C . HIS A 1 84 ? 74.313 96.360 55.901 1.00 18.93 83 HIS A C 1
ATOM 665 O O . HIS A 1 84 ? 75.250 96.128 56.676 1.00 19.67 83 HIS A O 1
ATOM 672 N N . VAL A 1 85 ? 74.324 97.352 55.016 1.00 18.15 84 VAL A N 1
ATOM 673 C CA . VAL A 1 85 ? 75.451 98.222 54.819 1.00 18.82 84 VAL A CA 1
ATOM 674 C C . VAL A 1 85 ? 75.460 99.345 55.901 1.00 21.48 84 VAL A C 1
ATOM 675 O O . VAL A 1 85 ? 74.438 99.914 56.204 1.00 25.67 84 VAL A O 1
ATOM 679 N N . LYS A 1 86 ? 76.636 99.619 56.417 1.00 24.96 85 LYS A N 1
ATOM 680 C CA . LYS A 1 86 ? 76.863 100.628 57.460 1.00 27.50 85 LYS A CA 1
ATOM 681 C C . LYS A 1 86 ? 77.209 101.935 56.770 1.00 25.57 85 LYS A C 1
ATOM 682 O O . LYS A 1 86 ? 78.027 101.912 55.872 1.00 25.86 85 LYS A O 1
ATOM 684 N N . LEU A 1 87 ? 76.519 103.021 57.126 1.00 26.28 86 LEU A N 1
ATOM 685 C CA . LEU A 1 87 ? 76.797 104.372 56.634 1.00 25.45 86 LEU A CA 1
ATOM 686 C C . LEU A 1 87 ? 77.471 105.188 57.758 1.00 21.61 86 LEU A C 1
ATOM 687 O O . LEU A 1 87 ? 77.089 105.115 58.948 1.00 22.90 86 LEU A O 1
ATOM 692 N N . GLN A 1 88 ? 78.489 105.956 57.382 1.00 22.69 87 GLN A N 1
ATOM 693 C CA . GLN A 1 88 ? 79.164 106.878 58.302 1.00 22.79 87 GLN A CA 1
ATOM 694 C C . GLN A 1 88 ? 79.689 108.087 57.545 1.00 22.15 87 GLN A C 1
ATOM 695 O O . GLN A 1 88 ? 79.983 108.017 56.360 1.00 21.40 87 GLN A O 1
ATOM 701 N N . ARG A 1 89 ? 79.854 109.199 58.273 1.00 22.48 88 ARG A N 1
ATOM 702 C CA . ARG A 1 89 ? 80.517 110.361 57.690 1.00 23.66 88 ARG A CA 1
ATOM 703 C C . ARG A 1 89 ? 81.995 110.042 57.493 1.00 24.56 88 ARG A C 1
ATOM 704 O O . ARG A 1 89 ? 82.555 109.253 58.211 1.00 25.77 88 ARG A O 1
ATOM 712 N N . SER A 1 90 ? 82.587 110.630 56.465 1.00 22.83 89 SER A N 1
ATOM 713 C CA . SER A 1 90 ? 83.970 110.369 56.141 1.00 19.56 89 SER A CA 1
ATOM 714 C C . SER A 1 90 ? 84.870 111.494 56.624 1.00 18.70 89 SER A C 1
ATOM 715 O O . SER A 1 90 ? 84.445 112.643 56.706 1.00 21.53 89 SER A O 1
ATOM 718 N N . THR A 1 91 ? 86.122 111.156 56.869 1.00 17.36 90 THR A N 1
ATOM 719 C CA . THR A 1 91 ? 87.150 112.195 56.988 1.00 19.46 90 THR A CA 1
ATOM 720 C C . THR A 1 91 ? 87.695 112.610 55.605 1.00 21.09 90 THR A C 1
ATOM 721 O O . THR A 1 91 ? 88.461 113.590 55.523 1.00 20.72 90 THR A O 1
ATOM 725 N N . LYS A 1 92 ? 87.348 111.871 54.539 1.00 22.15 91 LYS A N 1
ATOM 726 C CA . LYS A 1 92 ? 87.716 112.289 53.197 1.00 21.72 91 LYS A CA 1
ATOM 727 C C . LYS A 1 92 ? 86.831 113.471 52.791 1.00 21.92 91 LYS A C 1
ATOM 728 O O . LYS A 1 92 ? 85.697 113.576 53.233 1.00 26.41 91 LYS A O 1
ATOM 734 N N . THR A 1 93 ? 87.382 114.374 52.003 1.00 23.19 92 THR A N 1
ATOM 735 C CA . THR A 1 93 ? 86.618 115.493 51.447 1.00 23.19 92 THR A CA 1
ATOM 736 C C . THR A 1 93 ? 86.387 115.224 49.967 1.00 22.42 92 THR A C 1
ATOM 737 O O . THR A 1 93 ? 87.028 114.377 49.361 1.00 20.86 92 THR A O 1
ATOM 749 N N A THR A 1 95 ? 87.390 117.042 47.595 0.70 22.49 94 THR A N 1
ATOM 750 N N B THR A 1 95 ? 87.388 117.029 47.625 0.30 22.92 94 THR A N 1
ATOM 751 C CA A THR A 1 95 ? 88.597 117.313 46.858 0.70 23.56 94 THR A CA 1
ATOM 752 C CA B THR A 1 95 ? 88.625 117.339 46.932 0.30 23.30 94 THR A CA 1
ATOM 753 C C A THR A 1 95 ? 89.489 116.056 46.771 0.70 23.25 94 THR A C 1
ATOM 754 C C B THR A 1 95 ? 89.515 116.088 46.805 0.30 22.93 94 THR A C 1
ATOM 755 O O A THR A 1 95 ? 90.112 115.812 45.726 0.70 26.91 94 THR A O 1
ATOM 756 O O B THR A 1 95 ? 90.185 115.900 45.786 0.30 24.90 94 THR A O 1
ATOM 763 N N . ASP A 1 96 ? 89.483 115.217 47.818 1.00 22.26 95 ASP A N 1
ATOM 764 C CA . ASP A 1 96 ? 90.204 113.920 47.780 1.00 19.91 95 ASP A CA 1
ATOM 765 C C . ASP A 1 96 ? 89.635 112.987 46.675 1.00 21.16 95 ASP A C 1
ATOM 766 O O . ASP A 1 96 ? 90.361 112.211 46.019 1.00 21.72 95 ASP A O 1
ATOM 771 N N . LEU A 1 97 ? 88.316 113.023 46.546 1.00 20.04 96 LEU A N 1
ATOM 772 C CA . LEU A 1 97 ? 87.588 112.118 45.656 1.00 18.40 96 LEU A CA 1
ATOM 773 C C . LEU A 1 97 ? 87.381 112.647 44.238 1.00 17.15 96 LEU A C 1
ATOM 774 O O . LEU A 1 97 ? 87.038 111.868 43.356 1.00 17.47 96 LEU A O 1
ATOM 779 N N . LEU A 1 98 ? 87.547 113.961 44.044 1.00 18.66 97 LEU A N 1
ATOM 780 C CA . LEU A 1 98 ? 87.209 114.575 42.782 1.00 18.00 97 LEU A CA 1
ATOM 781 C C . LEU A 1 98 ? 87.894 113.946 41.570 1.00 19.11 97 LEU A C 1
ATOM 782 O O . LEU A 1 98 ? 87.259 113.774 40.537 1.00 18.93 97 LEU A O 1
ATOM 787 N N . PRO A 1 99 ? 89.202 113.626 41.662 1.00 18.53 98 PRO A N 1
ATOM 788 C CA . PRO A 1 99 ? 89.834 112.972 40.490 1.00 19.67 98 PRO A CA 1
ATOM 789 C C . PRO A 1 99 ? 89.055 111.758 39.983 1.00 17.75 98 PRO A C 1
ATOM 790 O O . PRO A 1 99 ? 88.888 111.579 38.765 1.00 20.24 98 PRO A O 1
ATOM 794 N N . GLN A 1 100 ? 88.614 110.911 40.907 1.00 17.70 99 GLN A N 1
ATOM 795 C CA . GLN A 1 100 ? 87.936 109.679 40.529 1.00 17.64 99 GLN A CA 1
ATOM 796 C C . GLN A 1 100 ? 86.530 110.007 40.014 1.00 18.63 99 GLN A C 1
ATOM 797 O O . GLN A 1 100 ? 86.027 109.365 39.057 1.00 19.24 99 GLN A O 1
ATOM 803 N N . TYR A 1 101 ? 85.853 110.981 40.626 1.00 18.84 100 TYR A N 1
ATOM 804 C CA . TYR A 1 101 ? 84.582 111.479 40.074 1.00 18.15 100 TYR A CA 1
ATOM 805 C C . TYR A 1 101 ? 84.753 111.967 38.612 1.00 17.31 100 TYR A C 1
ATOM 806 O O . TYR A 1 101 ? 83.985 111.596 37.713 1.00 19.35 100 TYR A O 1
ATOM 815 N N . LEU A 1 102 ? 85.778 112.785 38.366 1.00 17.68 101 LEU A N 1
ATOM 816 C CA . LEU A 1 102 ? 85.995 113.302 37.003 1.00 17.62 101 LEU A CA 1
ATOM 817 C C . LEU A 1 102 ? 86.312 112.193 36.005 1.00 18.20 101 LEU A C 1
ATOM 818 O O . LEU A 1 102 ? 85.920 112.248 34.863 1.00 19.11 101 LEU A O 1
ATOM 823 N N A GLU A 1 103 ? 87.013 111.168 36.455 0.70 17.52 102 GLU A N 1
ATOM 824 N N B GLU A 1 103 ? 87.016 111.165 36.466 0.30 17.59 102 GLU A N 1
ATOM 825 C CA A GLU A 1 103 ? 87.402 110.064 35.610 0.70 20.10 102 GLU A CA 1
ATOM 826 C CA B GLU A 1 103 ? 87.444 110.068 35.607 0.30 18.19 102 GLU A CA 1
ATOM 827 C C A GLU A 1 103 ? 86.201 109.226 35.201 0.70 20.13 102 GLU A C 1
ATOM 828 C C B GLU A 1 103 ? 86.314 109.086 35.296 0.30 17.84 102 GLU A C 1
ATOM 829 O O A GLU A 1 103 ? 86.115 108.745 34.075 0.70 23.60 102 GLU A O 1
ATOM 830 O O B GLU A 1 103 ? 86.422 108.319 34.326 0.30 19.04 102 GLU A O 1
ATOM 841 N N . THR A 1 104 ? 85.260 109.073 36.124 1.00 16.80 103 THR A N 1
ATOM 842 C CA . THR A 1 104 ? 84.234 108.034 35.997 1.00 15.94 103 THR A CA 1
ATOM 843 C C . THR A 1 104 ? 82.800 108.528 35.812 1.00 16.96 103 THR A C 1
ATOM 844 O O . THR A 1 104 ? 81.957 107.713 35.441 1.00 19.39 103 THR A O 1
ATOM 848 N N . VAL A 1 105 ? 82.512 109.784 36.109 1.00 17.70 104 VAL A N 1
ATOM 849 C CA . VAL A 1 105 ? 81.170 110.352 36.036 1.00 17.38 104 VAL A CA 1
ATOM 850 C C . VAL A 1 105 ? 81.097 111.442 34.987 1.00 19.04 104 VAL A C 1
ATOM 851 O O . VAL A 1 105 ? 81.656 112.528 35.172 1.00 19.12 104 VAL A O 1
ATOM 855 N N . PRO A 1 106 ? 80.455 111.147 33.852 1.00 21.35 105 PRO A N 1
ATOM 856 C CA . PRO A 1 106 ? 80.422 112.179 32.802 1.00 20.06 105 PRO A CA 1
ATOM 857 C C . PRO A 1 106 ? 79.859 113.509 33.271 1.00 18.10 105 PRO A C 1
ATOM 858 O O . PRO A 1 106 ? 78.837 113.540 34.004 1.00 19.33 105 PRO A O 1
ATOM 862 N N . ASN A 1 107 ? 80.541 114.572 32.862 1.00 19.70 106 ASN A N 1
ATOM 863 C CA . ASN A 1 107 ? 80.083 115.967 33.077 1.00 19.88 106 ASN A CA 1
ATOM 864 C C . ASN A 1 107 ? 80.071 116.409 34.531 1.00 18.58 106 ASN A C 1
ATOM 865 O O . ASN A 1 107 ? 79.510 117.471 34.893 1.00 20.85 106 ASN A O 1
ATOM 870 N N . TYR A 1 108 ? 80.751 115.653 35.377 1.00 18.24 107 TYR A N 1
ATOM 871 C CA . TYR A 1 108 ? 80.759 116.014 36.813 1.00 18.52 107 TYR A CA 1
ATOM 872 C C . TYR A 1 108 ? 81.410 117.348 37.104 1.00 19.46 107 TYR A C 1
ATOM 873 O O . TYR A 1 108 ? 81.052 118.006 38.074 1.00 19.84 107 TYR A O 1
ATOM 882 N N . GLN A 1 109 ? 82.350 117.804 36.269 1.00 18.81 108 GLN A N 1
ATOM 883 C CA . GLN A 1 109 ? 82.996 119.105 36.487 1.00 21.18 108 GLN A CA 1
ATOM 884 C C . GLN A 1 109 ? 81.945 120.194 36.686 1.00 20.87 108 GLN A C 1
ATOM 885 O O . GLN A 1 109 ? 82.132 121.070 37.530 1.00 21.75 108 GLN A O 1
ATOM 891 N N . GLN A 1 110 ? 80.852 120.142 35.912 1.00 20.31 109 GLN A N 1
ATOM 892 C CA . GLN A 1 110 ? 79.848 121.227 36.006 1.00 22.99 109 GLN A CA 1
ATOM 893 C C . GLN A 1 110 ? 79.025 121.113 37.285 1.00 22.45 109 GLN A C 1
ATOM 894 O O . GLN A 1 110 ? 78.612 122.138 37.838 1.00 22.98 109 GLN A O 1
ATOM 900 N N . VAL A 1 111 ? 78.884 119.894 37.805 1.00 21.73 110 VAL A N 1
ATOM 901 C CA . VAL A 1 111 ? 78.212 119.688 39.109 1.00 22.81 110 VAL A CA 1
ATOM 902 C C . VAL A 1 111 ? 79.126 120.270 40.199 1.00 19.73 110 VAL A C 1
ATOM 903 O O . VAL A 1 111 ? 78.695 121.061 41.054 1.00 21.09 110 VAL A O 1
ATOM 907 N N . TRP A 1 112 ? 80.399 119.874 40.168 1.00 20.15 111 TRP A N 1
ATOM 908 C CA . TRP A 1 112 ? 81.390 120.378 41.092 1.00 19.78 111 TRP A CA 1
ATOM 909 C C . TRP A 1 112 ? 81.456 121.919 41.099 1.00 19.93 111 TRP A C 1
ATOM 910 O O . TRP A 1 112 ? 81.438 122.556 42.169 1.00 21.98 111 TRP A O 1
ATOM 921 N N . ASP A 1 113 ? 81.530 122.495 39.908 1.00 21.15 112 ASP A N 1
ATOM 922 C CA . ASP A 1 113 ? 81.639 123.979 39.766 1.00 22.05 112 ASP A CA 1
ATOM 923 C C . ASP A 1 113 ? 80.419 124.702 40.360 1.00 24.58 112 ASP A C 1
ATOM 924 O O . ASP A 1 113 ? 80.560 125.806 40.957 1.00 27.98 112 ASP A O 1
ATOM 929 N N . ALA A 1 114 ? 79.262 124.069 40.259 1.00 23.41 113 ALA A N 1
ATOM 930 C CA . ALA A 1 114 ? 78.005 124.649 40.763 1.00 24.66 113 ALA A CA 1
ATOM 931 C C . ALA A 1 114 ? 77.858 124.568 42.261 1.00 26.02 113 ALA A C 1
ATOM 932 O O . ALA A 1 114 ? 77.570 125.589 42.890 1.00 24.35 113 ALA A O 1
ATOM 934 N N . ILE A 1 115 ? 78.056 123.366 42.826 1.00 21.01 114 ILE A N 1
ATOM 935 C CA . ILE A 1 115 ? 77.655 123.071 44.194 1.00 21.20 114 ILE A CA 1
ATOM 936 C C . ILE A 1 115 ? 78.754 122.380 45.045 1.00 19.64 114 ILE A C 1
ATOM 937 O O . ILE A 1 115 ? 78.490 122.003 46.199 1.00 22.18 114 ILE A O 1
ATOM 942 N N . GLY A 1 116 ? 79.967 122.253 44.513 1.00 21.62 115 GLY A N 1
ATOM 943 C CA . GLY A 1 116 ? 80.998 121.423 45.170 1.00 21.31 115 GLY A CA 1
ATOM 944 C C . GLY A 1 116 ? 81.294 121.758 46.629 1.00 19.41 115 GLY A C 1
ATOM 945 O O . GLY A 1 116 ? 81.466 120.855 47.444 1.00 20.58 115 GLY A O 1
ATOM 946 N N . SER A 1 117 ? 81.350 123.051 46.953 1.00 22.54 116 SER A N 1
ATOM 947 C CA . SER A 1 117 ? 81.701 123.451 48.309 1.00 22.49 116 SER A CA 1
ATOM 948 C C . SER A 1 117 ? 80.652 123.000 49.321 1.00 24.97 116 SER A C 1
ATOM 949 O O . SER A 1 117 ? 80.940 122.944 50.530 1.00 27.35 116 SER A O 1
ATOM 952 N N . THR A 1 118 ? 79.445 122.681 48.864 1.00 23.82 117 THR A N 1
ATOM 953 C CA . THR A 1 118 ? 78.370 122.268 49.771 1.00 22.72 117 THR A CA 1
ATOM 954 C C . THR A 1 118 ? 78.269 120.751 49.999 1.00 23.67 117 THR A C 1
ATOM 955 O O . THR A 1 118 ? 77.432 120.255 50.745 1.00 22.90 117 THR A O 1
ATOM 959 N N . LEU A 1 119 ? 79.103 119.964 49.317 1.00 21.39 118 LEU A N 1
ATOM 960 C CA . LEU A 1 119 ? 78.996 118.522 49.400 1.00 22.25 118 LEU A CA 1
ATOM 961 C C . LEU A 1 119 ? 79.648 117.944 50.656 1.00 20.85 118 LEU A C 1
ATOM 962 O O . LEU A 1 119 ? 80.679 118.445 51.122 1.00 24.30 118 LEU A O 1
ATOM 967 N N . VAL A 1 120 ? 78.979 116.935 51.201 1.00 18.81 119 VAL A N 1
ATOM 968 C CA . VAL A 1 120 ? 79.396 116.125 52.337 1.00 21.31 119 VAL A CA 1
ATOM 969 C C . VAL A 1 120 ? 79.629 114.709 51.850 1.00 20.57 119 VAL A C 1
ATOM 970 O O . VAL A 1 120 ? 78.760 114.123 51.202 1.00 20.50 119 VAL A O 1
ATOM 974 N N . VAL A 1 121 ? 80.783 114.134 52.214 1.00 19.29 120 VAL A N 1
ATOM 975 C CA . VAL A 1 121 ? 81.147 112.771 51.857 1.00 16.24 120 VAL A CA 1
ATOM 976 C C . VAL A 1 121 ? 80.687 111.767 52.919 1.00 16.82 120 VAL A C 1
ATOM 977 O O . VAL A 1 121 ? 80.918 111.922 54.134 1.00 17.47 120 VAL A O 1
ATOM 981 N N . PHE A 1 122 ? 80.089 110.686 52.418 1.00 18.01 121 PHE A N 1
ATOM 982 C CA . PHE A 1 122 ? 79.671 109.541 53.221 1.00 18.61 121 PHE A CA 1
ATOM 983 C C . PHE A 1 122 ? 80.395 108.284 52.742 1.00 18.23 121 PHE A C 1
ATOM 984 O O . PHE A 1 122 ? 80.696 108.153 51.537 1.00 19.19 121 PHE A O 1
ATOM 992 N N . GLU A 1 123 ? 80.617 107.378 53.684 1.00 18.29 122 GLU A N 1
ATOM 993 C CA . GLU A 1 123 ? 81.194 106.058 53.404 1.00 19.72 122 GLU A CA 1
ATOM 994 C C . GLU A 1 123 ? 80.139 104.972 53.627 1.00 21.58 122 GLU A C 1
ATOM 995 O O . GLU A 1 123 ? 79.443 104.989 54.636 1.00 20.71 122 GLU A O 1
ATOM 1001 N N . LEU A 1 124 ? 80.052 104.052 52.683 1.00 20.23 123 LEU A N 1
ATOM 1002 C CA . LEU A 1 124 ? 79.247 102.850 52.832 1.00 20.13 123 LEU A CA 1
ATOM 1003 C C . LEU A 1 124 ? 80.218 101.729 53.136 1.00 20.70 123 LEU A C 1
ATOM 1004 O O . LEU A 1 124 ? 81.130 101.422 52.345 1.00 22.14 123 LEU A O 1
ATOM 1009 N N . LYS A 1 125 ? 80.121 101.174 54.358 1.00 23.28 124 LYS A N 1
ATOM 1010 C CA . LYS A 1 125 ? 81.048 100.183 54.831 1.00 23.44 124 LYS A CA 1
ATOM 1011 C C . LYS A 1 125 ? 80.430 98.791 54.660 1.00 24.87 124 LYS A C 1
ATOM 1012 O O . LYS A 1 125 ? 79.302 98.541 55.108 1.00 24.71 124 LYS A O 1
ATOM 1018 N N . LEU A 1 126 ? 81.138 97.931 53.935 1.00 22.67 125 LEU A N 1
ATOM 1019 C CA . LEU A 1 126 ? 80.567 96.619 53.510 1.00 22.91 125 LEU A CA 1
ATOM 1020 C C . LEU A 1 126 ? 80.903 95.526 54.532 1.00 25.63 125 LEU A C 1
ATOM 1021 O O . LEU A 1 126 ? 81.972 95.568 55.115 1.00 25.42 125 LEU A O 1
ATOM 1026 N N . THR A 1 127 ? 79.953 94.607 54.741 1.00 26.20 126 THR A N 1
ATOM 1027 C CA . THR A 1 127 ? 80.177 93.295 55.377 1.00 27.96 126 THR A CA 1
ATOM 1028 C C . THR A 1 127 ? 80.264 92.235 54.243 1.00 24.39 126 THR A C 1
ATOM 1029 O O . THR A 1 127 ? 81.365 91.896 53.789 1.00 24.89 126 THR A O 1
ATOM 1033 N N . ASP A 1 128 ? 79.132 91.775 53.751 1.00 26.48 127 ASP A N 1
ATOM 1034 C CA . ASP A 1 128 ? 79.172 90.912 52.581 1.00 24.98 127 ASP A CA 1
ATOM 1035 C C . ASP A 1 128 ? 78.866 91.733 51.325 1.00 21.43 127 ASP A C 1
ATOM 1036 O O . ASP A 1 128 ? 78.032 92.635 51.375 1.00 23.40 127 ASP A O 1
ATOM 1041 N N . LEU A 1 129 ? 79.532 91.406 50.220 1.00 20.09 128 LEU A N 1
ATOM 1042 C CA . LEU A 1 129 ? 79.235 92.016 48.907 1.00 18.85 128 LEU A CA 1
ATOM 1043 C C . LEU A 1 129 ? 79.073 90.928 47.856 1.00 17.16 128 LEU A C 1
ATOM 1044 O O . LEU A 1 129 ? 79.988 90.138 47.657 1.00 17.75 128 LEU A O 1
ATOM 1049 N N . PHE A 1 130 ? 77.937 90.931 47.181 1.00 15.98 129 PHE A N 1
ATOM 1050 C CA . PHE A 1 130 ? 77.718 90.002 46.072 1.00 16.70 129 PHE A CA 1
ATOM 1051 C C . PHE A 1 130 ? 78.195 90.686 44.804 1.00 16.32 129 PHE A C 1
ATOM 1052 O O . PHE A 1 130 ? 77.823 91.851 44.523 1.00 16.70 129 PHE A O 1
ATOM 1060 N N . VAL A 1 131 ? 79.016 89.935 44.062 1.00 15.94 130 VAL A N 1
ATOM 1061 C CA . VAL A 1 131 ? 79.619 90.419 42.825 1.00 15.31 130 VAL A CA 1
ATOM 1062 C C . VAL A 1 131 ? 79.191 89.509 41.694 1.00 15.25 130 VAL A C 1
ATOM 1063 O O . VAL A 1 131 ? 79.434 88.317 41.739 1.00 17.04 130 VAL A O 1
ATOM 1067 N N . ASP A 1 132 ? 78.492 90.069 40.697 1.00 16.75 131 ASP A N 1
ATOM 1068 C CA . ASP A 1 132 ? 78.004 89.277 39.562 1.00 16.69 131 ASP A CA 1
ATOM 1069 C C . ASP A 1 132 ? 78.550 89.921 38.303 1.00 17.50 131 ASP A C 1
ATOM 1070 O O . ASP A 1 132 ? 78.166 91.036 37.948 1.00 18.24 131 ASP A O 1
ATOM 1075 N N . ALA A 1 133 ? 79.487 89.229 37.676 1.00 18.32 132 ALA A N 1
ATOM 1076 C CA . ALA A 1 133 ? 80.162 89.764 36.499 1.00 18.94 132 ALA A CA 1
ATOM 1077 C C . ALA A 1 133 ? 79.249 89.762 35.257 1.00 20.64 132 ALA A C 1
ATOM 1078 O O . ALA A 1 133 ? 79.687 90.250 34.208 1.00 25.74 132 ALA A O 1
ATOM 1080 N N . GLY A 1 134 ? 78.024 89.249 35.370 1.00 20.72 133 GLY A N 1
ATOM 1081 C CA . GLY A 1 134 ? 77.028 89.110 34.212 1.00 23.01 133 GLY A CA 1
ATOM 1082 C C . GLY A 1 134 ? 76.921 87.757 33.524 1.00 27.37 133 GLY A C 1
ATOM 1083 O O . GLY A 1 134 ? 77.484 86.793 34.080 1.00 21.52 133 GLY A O 1
ATOM 1084 N N . VAL A 1 135 ? 76.172 87.703 32.372 1.00 21.88 134 VAL A N 1
ATOM 1085 C CA . VAL A 1 135 ? 75.920 86.578 31.562 1.00 27.29 134 VAL A CA 1
ATOM 1086 C C . VAL A 1 135 ? 77.270 85.848 31.294 1.00 21.27 134 VAL A C 1
ATOM 1087 O O . VAL A 1 135 ? 78.179 86.541 30.816 1.00 27.85 134 VAL A O 1
ATOM 1091 N N . GLY A 1 136 ? 77.410 84.559 31.643 1.00 25.34 135 GLY A N 1
ATOM 1092 C CA . GLY A 1 136 ? 78.620 83.747 31.317 1.00 20.93 135 GLY A CA 1
ATOM 1093 C C . GLY A 1 136 ? 79.785 84.048 32.263 1.00 25.29 135 GLY A C 1
ATOM 1094 O O . GLY A 1 136 ? 80.835 83.339 32.246 1.00 17.31 135 GLY A O 1
ATOM 1095 N N . GLY A 1 137 ? 79.524 84.973 33.173 1.00 17.82 136 GLY A N 1
ATOM 1096 C CA . GLY A 1 137 ? 80.489 85.438 34.172 1.00 24.74 136 GLY A CA 1
ATOM 1097 C C . GLY A 1 137 ? 80.349 84.873 35.577 1.00 20.25 136 GLY A C 1
ATOM 1098 O O . GLY A 1 137 ? 79.272 84.440 35.977 1.00 20.79 136 GLY A O 1
ATOM 1099 N N . GLU A 1 138 ? 81.452 84.959 36.310 1.00 20.32 137 GLU A N 1
ATOM 1100 C CA . GLU A 1 138 ? 81.558 84.545 37.690 1.00 21.18 137 GLU A CA 1
ATOM 1101 C C . GLU A 1 138 ? 80.657 85.392 38.620 1.00 16.35 137 GLU A C 1
ATOM 1102 O O . GLU A 1 138 ? 80.413 86.600 38.430 1.00 18.23 137 GLU A O 1
ATOM 1108 N N . LYS A 1 139 ? 80.149 84.707 39.632 1.00 17.98 138 LYS A N 1
ATOM 1109 C CA . LYS A 1 139 ? 79.462 85.335 40.732 1.00 14.28 138 LYS A CA 1
ATOM 1110 C C . LYS A 1 139 ? 80.190 84.909 41.998 1.00 16.75 138 LYS A C 1
ATOM 1111 O O . LYS A 1 139 ? 80.597 83.743 42.127 1.00 17.99 138 LYS A O 1
ATOM 1117 N N . GLN A 1 140 ? 80.304 85.821 42.955 1.00 17.73 139 GLN A N 1
ATOM 1118 C CA . GLN A 1 140 ? 80.933 85.463 44.220 1.00 19.60 139 GLN A CA 1
ATOM 1119 C C . GLN A 1 140 ? 80.396 86.373 45.301 1.00 17.02 139 GLN A C 1
ATOM 1120 O O . GLN A 1 140 ? 79.865 87.449 44.994 1.00 18.41 139 GLN A O 1
ATOM 1126 N N . THR A 1 141 ? 80.561 85.953 46.555 1.00 18.44 140 THR A N 1
ATOM 1127 C CA . THR A 1 141 ? 80.363 86.840 47.692 1.00 16.90 140 THR A CA 1
ATOM 1128 C C . THR A 1 141 ? 81.682 87.085 48.401 1.00 20.70 140 THR A C 1
ATOM 1129 O O . THR A 1 141 ? 82.365 86.133 48.827 1.00 19.46 140 THR A O 1
ATOM 1133 N N . LEU A 1 142 ? 82.061 88.360 48.473 1.00 17.97 141 LEU A N 1
ATOM 1134 C CA . LEU A 1 142 ? 83.215 88.788 49.263 1.00 19.36 141 LEU A CA 1
ATOM 1135 C C . LEU A 1 142 ? 82.748 89.159 50.675 1.00 18.29 141 LEU A C 1
ATOM 1136 O O . LEU A 1 142 ? 81.705 89.780 50.864 1.00 21.51 141 LEU A O 1
ATOM 1141 N N . THR A 1 143 ? 83.539 88.746 51.676 1.00 21.42 142 THR A N 1
ATOM 1142 C CA . THR A 1 143 ? 83.236 89.077 53.063 1.00 23.50 142 THR A CA 1
ATOM 1143 C C . THR A 1 143 ? 84.435 89.843 53.595 1.00 25.16 142 THR A C 1
ATOM 1144 O O . THR A 1 143 ? 85.565 89.325 53.594 1.00 25.66 142 THR A O 1
ATOM 1148 N N . PHE A 1 144 ? 84.181 91.065 54.052 1.00 25.07 143 PHE A N 1
ATOM 1149 C CA . PHE A 1 144 ? 85.226 91.950 54.540 1.00 29.09 143 PHE A CA 1
ATOM 1150 C C . PHE A 1 144 ? 85.431 91.880 56.075 1.00 34.58 143 PHE A C 1
ATOM 1151 O O . PHE A 1 144 ? 84.466 92.052 56.845 1.00 40.37 143 PHE A O 1
ATOM 1175 N N . ASP B 1 3 ? 47.093 117.398 34.545 1.00 25.39 2 ASP B N 1
ATOM 1176 C CA . ASP B 1 3 ? 47.887 117.329 33.317 1.00 21.86 2 ASP B CA 1
ATOM 1177 C C . ASP B 1 3 ? 49.085 116.424 33.542 1.00 21.46 2 ASP B C 1
ATOM 1178 O O . ASP B 1 3 ? 49.990 116.770 34.279 1.00 22.77 2 ASP B O 1
ATOM 1183 N N . ILE B 1 4 ? 49.032 115.259 32.916 1.00 19.16 3 ILE B N 1
ATOM 1184 C CA . ILE B 1 4 ? 50.079 114.234 33.100 1.00 18.45 3 ILE B CA 1
ATOM 1185 C C . ILE B 1 4 ? 51.107 114.230 31.926 1.00 18.26 3 ILE B C 1
ATOM 1186 O O . ILE B 1 4 ? 51.876 113.281 31.757 1.00 18.69 3 ILE B O 1
ATOM 1191 N N A SER B 1 5 ? 51.143 115.299 31.148 0.70 17.31 4 SER B N 1
ATOM 1192 N N B SER B 1 5 ? 51.161 115.333 31.181 0.30 17.43 4 SER B N 1
ATOM 1193 C CA A SER B 1 5 ? 52.027 115.330 29.986 0.70 17.14 4 SER B CA 1
ATOM 1194 C CA B SER B 1 5 ? 52.016 115.432 29.987 0.30 17.04 4 SER B CA 1
ATOM 1195 C C A SER B 1 5 ? 53.501 115.081 30.347 0.70 17.26 4 SER B C 1
ATOM 1196 C C B SER B 1 5 ? 53.521 115.278 30.254 0.30 16.97 4 SER B C 1
ATOM 1197 O O A SER B 1 5 ? 54.234 114.364 29.624 0.70 16.31 4 SER B O 1
ATOM 1198 O O B SER B 1 5 ? 54.277 114.844 29.366 0.30 15.76 4 SER B O 1
ATOM 1203 N N . LEU B 1 6 ? 53.974 115.690 31.438 1.00 15.89 5 LEU B N 1
ATOM 1204 C CA . LEU B 1 6 ? 55.408 115.505 31.803 1.00 15.86 5 LEU B CA 1
ATOM 1205 C C . LEU B 1 6 ? 55.673 114.039 32.216 1.00 15.51 5 LEU B C 1
ATOM 1206 O O . LEU B 1 6 ? 56.706 113.462 31.881 1.00 16.63 5 LEU B O 1
ATOM 1211 N N . LEU B 1 7 ? 54.753 113.457 32.982 1.00 14.74 6 LEU B N 1
ATOM 1212 C CA . LEU B 1 7 ? 54.808 112.059 33.341 1.00 15.13 6 LEU B CA 1
ATOM 1213 C C . LEU B 1 7 ? 54.909 111.201 32.069 1.00 17.06 6 LEU B C 1
ATOM 1214 O O . LEU B 1 7 ? 55.736 110.302 31.946 1.00 18.06 6 LEU B O 1
ATOM 1219 N N . LYS B 1 8 ? 54.048 111.501 31.103 1.00 16.61 7 LYS B N 1
ATOM 1220 C CA . LYS B 1 8 ? 54.044 110.774 29.832 1.00 17.05 7 LYS B CA 1
ATOM 1221 C C . LYS B 1 8 ? 55.387 110.911 29.108 1.00 20.53 7 LYS B C 1
ATOM 1222 O O . LYS B 1 8 ? 55.893 109.929 28.618 1.00 20.54 7 LYS B O 1
ATOM 1225 N N . GLN B 1 9 ? 55.997 112.085 29.122 1.00 18.21 8 GLN B N 1
ATOM 1226 C CA . GLN B 1 9 ? 57.308 112.308 28.498 1.00 14.91 8 GLN B CA 1
ATOM 1227 C C . GLN B 1 9 ? 58.371 111.378 29.108 1.00 19.51 8 GLN B C 1
ATOM 1228 O O . GLN B 1 9 ? 59.194 110.779 28.407 1.00 20.79 8 GLN B O 1
ATOM 1234 N N . VAL B 1 10 ? 58.365 111.280 30.421 1.00 16.63 9 VAL B N 1
ATOM 1235 C CA . VAL B 1 10 ? 59.390 110.531 31.116 1.00 15.35 9 VAL B CA 1
ATOM 1236 C C . VAL B 1 10 ? 59.159 109.040 31.064 1.00 16.73 9 VAL B C 1
ATOM 1237 O O . VAL B 1 10 ? 60.100 108.274 30.879 1.00 16.09 9 VAL B O 1
ATOM 1241 N N . VAL B 1 11 ? 57.906 108.596 31.230 1.00 17.17 10 VAL B N 1
ATOM 1242 C CA . VAL B 1 11 ? 57.625 107.157 31.333 1.00 17.43 10 VAL B CA 1
ATOM 1243 C C . VAL B 1 11 ? 57.948 106.471 29.999 1.00 18.11 10 VAL B C 1
ATOM 1244 O O . VAL B 1 11 ? 58.284 105.288 29.968 1.00 20.25 10 VAL B O 1
ATOM 1248 N N . GLN B 1 12 ? 57.952 107.183 28.881 1.00 17.38 11 GLN B N 1
ATOM 1249 C CA . GLN B 1 12 ? 58.247 106.601 27.560 1.00 19.16 11 GLN B CA 1
ATOM 1250 C C . GLN B 1 12 ? 59.657 106.031 27.468 1.00 18.19 11 GLN B C 1
ATOM 1251 O O . GLN B 1 12 ? 59.870 105.089 26.697 1.00 22.45 11 GLN B O 1
ATOM 1257 N N . SER B 1 13 ? 60.616 106.529 28.270 1.00 15.48 12 SER B N 1
ATOM 1258 C CA . SER B 1 13 ? 62.025 106.122 28.090 1.00 16.28 12 SER B CA 1
ATOM 1259 C C . SER B 1 13 ? 62.538 105.293 29.276 1.00 15.94 12 SER B C 1
ATOM 1260 O O . SER B 1 13 ? 63.748 105.187 29.492 1.00 16.54 12 SER B O 1
ATOM 1263 N N . THR B 1 14 ? 61.595 104.657 30.005 1.00 15.87 13 THR B N 1
ATOM 1264 C CA . THR B 1 14 ? 61.960 103.690 31.016 1.00 14.11 13 THR B CA 1
ATOM 1265 C C . THR B 1 14 ? 61.015 102.510 31.043 1.00 15.42 13 THR B C 1
ATOM 1266 O O . THR B 1 14 ? 59.817 102.725 30.781 1.00 15.98 13 THR B O 1
ATOM 1270 N N . ASN B 1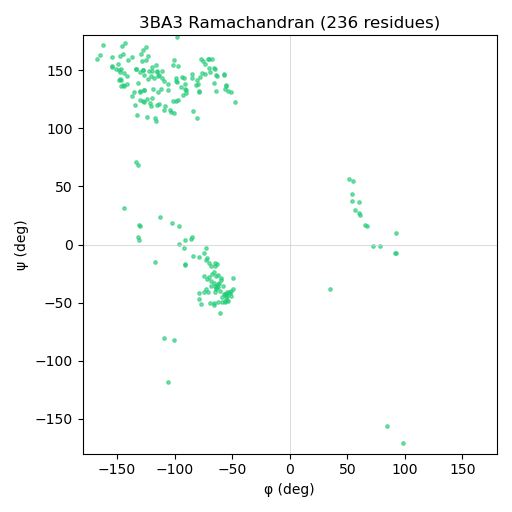 15 ? 61.541 101.318 31.337 1.00 14.69 14 ASN B N 1
ATOM 1271 C CA . ASN B 1 15 ? 60.693 100.158 31.523 1.00 13.97 14 ASN B CA 1
ATOM 1272 C C . ASN B 1 15 ? 61.022 99.412 32.799 1.00 14.00 14 ASN B C 1
ATOM 1273 O O . ASN B 1 15 ? 60.619 98.275 33.011 1.00 13.38 14 ASN B O 1
ATOM 1278 N N . LYS B 1 16 ? 61.745 100.048 33.729 1.00 14.76 15 LYS B N 1
ATOM 1279 C CA . LYS B 1 16 ? 62.126 99.346 34.964 1.00 14.29 15 LYS B CA 1
ATOM 1280 C C . LYS B 1 16 ? 62.351 100.333 36.104 1.00 15.37 15 LYS B C 1
ATOM 1281 O O . LYS B 1 16 ? 62.661 101.503 35.882 1.00 14.90 15 LYS B O 1
ATOM 1287 N N . ILE B 1 17 ? 62.139 99.807 37.307 1.00 14.80 16 ILE B N 1
ATOM 1288 C CA . ILE B 1 17 ? 62.337 100.553 38.550 1.00 13.77 16 ILE B CA 1
ATOM 1289 C C . ILE B 1 17 ? 63.242 99.785 39.485 1.00 14.75 16 ILE B C 1
ATOM 1290 O O . ILE B 1 17 ? 63.243 98.540 39.527 1.00 15.42 16 ILE B O 1
ATOM 1295 N N . ALA B 1 18 ? 63.979 100.548 40.304 1.00 12.44 17 ALA B N 1
ATOM 1296 C CA . ALA B 1 18 ? 64.551 100.043 41.564 1.00 13.62 17 ALA B CA 1
ATOM 1297 C C . ALA B 1 18 ? 63.437 100.176 42.594 1.00 14.86 17 ALA B C 1
ATOM 1298 O O . ALA B 1 18 ? 63.013 101.301 42.865 1.00 14.70 17 ALA B O 1
ATOM 1300 N N . LEU B 1 19 ? 62.948 99.055 43.110 1.00 13.99 18 LEU B N 1
ATOM 1301 C CA . LEU B 1 19 ? 61.792 98.976 43.999 1.00 14.45 18 LEU B CA 1
ATOM 1302 C C . LEU B 1 19 ? 62.348 98.614 45.372 1.00 14.15 18 LEU B C 1
ATOM 1303 O O . LEU B 1 19 ? 62.970 97.548 45.536 1.00 14.14 18 LEU B O 1
ATOM 1308 N N . SER B 1 20 ? 62.205 99.514 46.347 1.00 13.61 19 SER B N 1
ATOM 1309 C CA . SER B 1 20 ? 62.778 99.258 47.663 1.00 14.78 19 SER B CA 1
ATOM 1310 C C . SER B 1 20 ? 61.718 99.115 48.748 1.00 16.50 19 SER B C 1
ATOM 1311 O O . SER B 1 20 ? 60.663 99.705 48.706 1.00 15.62 19 SER B O 1
ATOM 1314 N N . THR B 1 21 ? 62.057 98.290 49.732 1.00 14.42 20 THR B N 1
ATOM 1315 C CA . THR B 1 21 ? 61.179 97.947 50.856 1.00 14.68 20 THR B CA 1
ATOM 1316 C C . THR B 1 21 ? 61.910 98.147 52.175 1.00 16.31 20 THR B C 1
ATOM 1317 O O . THR B 1 21 ? 63.136 98.292 52.208 1.00 15.53 20 THR B O 1
ATOM 1321 N N . ALA B 1 22 ? 61.129 98.190 53.259 1.00 15.80 21 ALA B N 1
ATOM 1322 C CA . ALA B 1 22 ? 61.665 98.407 54.587 1.00 15.64 21 ALA B CA 1
ATOM 1323 C C . ALA B 1 22 ? 60.906 97.590 55.646 1.00 16.88 21 ALA B C 1
ATOM 1324 O O . ALA B 1 22 ? 60.741 98.008 56.771 1.00 19.05 21 ALA B O 1
ATOM 1326 N N . VAL B 1 23 ? 60.412 96.436 55.237 1.00 16.26 22 VAL B N 1
ATOM 1327 C CA . VAL B 1 23 ? 59.656 95.571 56.160 1.00 18.01 22 VAL B CA 1
ATOM 1328 C C . VAL B 1 23 ? 60.589 95.097 57.286 1.00 20.36 22 VAL B C 1
ATOM 1329 O O . VAL B 1 23 ? 61.716 94.676 57.031 1.00 20.18 22 VAL B O 1
ATOM 1333 N N . ASN B 1 24 ? 60.125 95.205 58.540 1.00 21.74 23 ASN B N 1
ATOM 1334 C CA . ASN B 1 24 ? 60.921 94.864 59.720 1.00 24.23 23 ASN B CA 1
ATOM 1335 C C . ASN B 1 24 ? 62.213 95.647 59.763 1.00 23.39 23 ASN B C 1
ATOM 1336 O O . ASN B 1 24 ? 63.234 95.199 60.325 1.00 21.35 23 ASN B O 1
ATOM 1341 N N . ASN B 1 25 ? 62.153 96.852 59.180 1.00 20.87 24 ASN B N 1
ATOM 1342 C CA . ASN B 1 25 ? 63.261 97.766 59.164 1.00 19.68 24 ASN B CA 1
ATOM 1343 C C . ASN B 1 25 ? 64.502 97.199 58.466 1.00 20.63 24 ASN B C 1
ATOM 1344 O O . ASN B 1 25 ? 65.653 97.591 58.759 1.00 22.29 24 ASN B O 1
ATOM 1349 N N . GLU B 1 26 ? 64.264 96.284 57.538 1.00 20.29 25 GLU B N 1
ATOM 1350 C CA . GLU B 1 26 ? 65.322 95.697 56.722 1.00 20.98 25 GLU B CA 1
ATOM 1351 C C . GLU B 1 26 ? 65.250 96.329 55.326 1.00 17.25 25 GLU B C 1
ATOM 1352 O O . GLU B 1 26 ? 64.259 96.179 54.628 1.00 19.24 25 GLU B O 1
ATOM 1356 N N . ALA B 1 27 ? 66.289 97.050 54.957 1.00 16.29 26 ALA B N 1
ATOM 1357 C CA . ALA B 1 27 ? 66.345 97.626 53.628 1.00 14.22 26 ALA B CA 1
ATOM 1358 C C . ALA B 1 27 ? 66.580 96.527 52.585 1.00 13.95 26 ALA B C 1
ATOM 1359 O O . ALA B 1 27 ? 67.420 95.665 52.768 1.00 15.61 26 ALA B O 1
ATOM 1361 N N A ASP B 1 28 ? 65.841 96.593 51.491 0.30 14.90 27 ASP B N 1
ATOM 1362 N N B ASP B 1 28 ? 65.819 96.567 51.509 0.70 15.98 27 ASP B N 1
ATOM 1363 C CA A ASP B 1 28 ? 66.122 95.741 50.357 0.30 14.82 27 ASP B CA 1
ATOM 1364 C CA B ASP B 1 28 ? 66.032 95.690 50.369 0.70 16.18 27 ASP B CA 1
ATOM 1365 C C A ASP B 1 28 ? 65.581 96.338 49.079 0.30 15.48 27 ASP B C 1
ATOM 1366 C C B ASP B 1 28 ? 65.688 96.487 49.124 0.70 17.04 27 ASP B C 1
ATOM 1367 O O A ASP B 1 28 ? 64.461 96.867 49.033 0.30 14.10 27 ASP B O 1
ATOM 1368 O O B ASP B 1 28 ? 64.846 97.378 49.172 0.70 16.94 27 ASP B O 1
ATOM 1377 N N . VAL B 1 29 ? 66.381 96.203 48.035 1.00 16.11 28 VAL B N 1
ATOM 1378 C CA . VAL B 1 29 ? 66.081 96.859 46.754 1.00 15.08 28 VAL B CA 1
ATOM 1379 C C . VAL B 1 29 ? 66.234 95.812 45.643 1.00 16.60 28 VAL B C 1
ATOM 1380 O O . VAL B 1 29 ? 67.207 95.039 45.630 1.00 18.43 28 VAL B O 1
ATOM 1384 N N . LYS B 1 30 ? 65.285 95.780 44.722 1.00 14.89 29 LYS B N 1
ATOM 1385 C CA . LYS B 1 30 ? 65.319 94.881 43.548 1.00 17.55 29 LYS B CA 1
ATOM 1386 C C . LYS B 1 30 ? 64.962 95.696 42.308 1.00 18.53 29 LYS B C 1
ATOM 1387 O O . LYS B 1 30 ? 64.241 96.677 42.410 1.00 18.18 29 LYS B O 1
ATOM 1393 N N . ILE B 1 31 ? 65.484 95.285 41.160 1.00 14.91 30 ILE B N 1
ATOM 1394 C CA . ILE B 1 31 ? 65.132 95.950 39.897 1.00 15.28 30 ILE B CA 1
ATOM 1395 C C . ILE B 1 31 ? 64.108 95.066 39.191 1.00 17.89 30 ILE B C 1
ATOM 1396 O O . ILE B 1 31 ? 64.367 93.857 38.947 1.00 19.32 30 ILE B O 1
ATOM 1401 N N . VAL B 1 32 ? 62.946 95.641 38.884 1.00 14.80 31 VAL B N 1
ATOM 1402 C CA . VAL B 1 32 ? 61.874 94.942 38.176 1.00 14.19 31 VAL B CA 1
ATOM 1403 C C . VAL B 1 32 ? 61.366 95.779 36.990 1.00 14.46 31 VAL B C 1
ATOM 1404 O O . VAL B 1 32 ? 61.393 97.014 37.034 1.00 14.92 31 VAL B O 1
ATOM 1408 N N . ASN B 1 33 ? 60.921 95.094 35.936 1.00 15.39 32 ASN B N 1
ATOM 1409 C CA . ASN B 1 33 ? 60.262 95.795 34.878 1.00 14.36 32 ASN B CA 1
ATOM 1410 C C . ASN B 1 33 ? 58.884 96.201 35.310 1.00 14.21 32 ASN B C 1
ATOM 1411 O O . ASN B 1 33 ? 58.282 95.585 36.196 1.00 15.08 32 ASN B O 1
ATOM 1416 N N . PHE B 1 34 ? 58.354 97.245 34.686 1.00 13.65 33 PHE B N 1
ATOM 1417 C CA . PHE B 1 34 ? 56.994 97.679 34.972 1.00 13.52 33 PHE B CA 1
ATOM 1418 C C . PHE B 1 34 ? 56.336 98.098 33.678 1.00 13.95 33 PHE B C 1
ATOM 1419 O O . PHE B 1 34 ? 57.001 98.394 32.705 1.00 13.82 33 PHE B O 1
ATOM 1427 N N . VAL B 1 35 ? 54.994 98.104 33.694 1.00 14.43 34 VAL B N 1
ATOM 1428 C CA . VAL B 1 35 ? 54.197 98.716 32.636 1.00 13.68 34 VAL B CA 1
ATOM 1429 C C . VAL B 1 35 ? 53.213 99.754 33.237 1.00 14.67 34 VAL B C 1
ATOM 1430 O O . VAL B 1 35 ? 52.883 99.730 34.431 1.00 15.75 34 VAL B O 1
ATOM 1434 N N . TRP B 1 36 ? 52.786 100.656 32.365 1.00 14.58 35 TRP B N 1
ATOM 1435 C CA . TRP B 1 36 ? 51.987 101.833 32.735 1.00 14.38 35 TRP B CA 1
ATOM 1436 C C . TRP B 1 36 ? 51.039 102.201 31.601 1.00 15.97 35 TRP B C 1
ATOM 1437 O O . TRP B 1 36 ? 51.403 102.043 30.440 1.00 16.00 35 TRP B O 1
ATOM 1448 N N . TYR B 1 37 ? 49.833 102.620 31.959 1.00 14.37 36 TYR B N 1
ATOM 1449 C CA . TYR B 1 37 ? 48.777 102.987 31.020 1.00 15.63 36 TYR B CA 1
ATOM 1450 C C . TYR B 1 37 ? 48.210 104.349 31.398 1.00 16.78 36 TYR B C 1
ATOM 1451 O O . TYR B 1 37 ? 47.835 104.559 32.552 1.00 16.58 36 TYR B O 1
ATOM 1460 N N . GLU B 1 38 ? 48.122 105.203 30.393 1.00 17.95 37 GLU B N 1
ATOM 1461 C CA . GLU B 1 38 ? 47.695 106.605 30.597 1.00 19.05 37 GLU B CA 1
ATOM 1462 C C . GLU B 1 38 ? 46.304 106.782 31.184 1.00 21.66 37 GLU B C 1
ATOM 1463 O O . GLU B 1 38 ? 46.063 107.795 31.893 1.00 22.85 37 GLU B O 1
ATOM 1469 N N . ALA B 1 39 ? 45.384 105.840 30.936 1.00 22.60 38 ALA B N 1
ATOM 1470 C CA . ALA B 1 39 ? 44.043 105.894 31.547 1.00 26.52 38 ALA B CA 1
ATOM 1471 C C . ALA B 1 39 ? 44.031 105.662 33.051 1.00 25.61 38 ALA B C 1
ATOM 1472 O O . ALA B 1 39 ? 43.059 106.030 33.729 1.00 27.76 38 ALA B O 1
ATOM 1474 N N . GLN B 1 40 ? 45.103 105.077 33.596 1.00 20.83 39 GLN B N 1
ATOM 1475 C CA . GLN B 1 40 ? 45.189 104.860 35.008 1.00 22.35 39 GLN B CA 1
ATOM 1476 C C . GLN B 1 40 ? 46.592 105.333 35.412 1.00 19.05 39 GLN B C 1
ATOM 1477 O O . GLN B 1 40 ? 47.477 104.543 35.757 1.00 17.20 39 GLN B O 1
ATOM 1483 N N . PRO B 1 41 ? 46.786 106.664 35.385 1.00 18.23 40 PRO B N 1
ATOM 1484 C CA . PRO B 1 41 ? 48.147 107.178 35.445 1.00 16.32 40 PRO B CA 1
ATOM 1485 C C . PRO B 1 41 ? 48.840 107.071 36.830 1.00 15.80 40 PRO B C 1
ATOM 1486 O O . PRO B 1 41 ? 50.074 107.208 36.906 1.00 16.27 40 PRO B O 1
ATOM 1490 N N . ASP B 1 42 ? 48.057 106.791 37.862 1.00 15.16 41 ASP B N 1
ATOM 1491 C CA . ASP B 1 42 ? 48.539 106.634 39.228 1.00 15.14 41 ASP B CA 1
ATOM 1492 C C . ASP B 1 42 ? 49.005 105.224 39.496 1.00 16.06 41 ASP B C 1
ATOM 1493 O O . ASP B 1 42 ? 49.327 104.914 40.640 1.00 16.70 41 ASP B O 1
ATOM 1498 N N . THR B 1 43 ? 49.017 104.334 38.489 1.00 16.12 42 THR B N 1
ATOM 1499 C CA . THR B 1 43 ? 49.281 102.933 38.777 1.00 16.01 42 THR B CA 1
ATOM 1500 C C . THR B 1 43 ? 50.421 102.395 37.924 1.00 18.47 42 THR B C 1
ATOM 1501 O O . THR B 1 43 ? 50.455 102.658 36.728 1.00 18.30 42 THR B O 1
ATOM 1505 N N . LEU B 1 44 ? 51.369 101.694 38.545 1.00 15.33 43 LEU B N 1
ATOM 1506 C CA . LEU B 1 44 ? 52.393 100.966 37.800 1.00 14.94 43 LEU B CA 1
ATOM 1507 C C . LEU B 1 44 ? 52.147 99.503 38.086 1.00 16.46 43 LEU B C 1
ATOM 1508 O O . LEU B 1 44 ? 51.785 99.128 39.205 1.00 17.86 43 LEU B O 1
ATOM 1513 N N . TYR B 1 45 ? 52.378 98.646 37.104 1.00 14.54 44 TYR B N 1
ATOM 1514 C CA . TYR B 1 45 ? 52.191 97.237 37.302 1.00 14.61 44 TYR B CA 1
ATOM 1515 C C . TYR B 1 45 ? 53.515 96.499 37.121 1.00 14.24 44 TYR B C 1
ATOM 1516 O O . TYR B 1 45 ? 54.337 96.851 36.274 1.00 14.37 44 TYR B O 1
ATOM 1525 N N . PHE B 1 46 ? 53.750 95.458 37.918 1.00 14.39 45 PHE B N 1
ATOM 1526 C CA . PHE B 1 46 ? 54.869 94.565 37.708 1.00 15.20 45 PHE B CA 1
ATOM 1527 C C . PHE B 1 46 ? 54.453 93.136 38.042 1.00 15.33 45 PHE B C 1
ATOM 1528 O O . PHE B 1 46 ? 53.316 92.912 38.543 1.00 15.52 45 PHE B O 1
ATOM 1536 N N . SER B 1 47 ? 55.320 92.170 37.773 1.00 14.92 46 SER B N 1
ATOM 1537 C CA . SER B 1 47 ? 55.004 90.762 38.154 1.00 14.75 46 SER B CA 1
ATOM 1538 C C . SER B 1 47 ? 56.184 90.069 38.723 1.00 16.13 46 SER B C 1
ATOM 1539 O O . SER B 1 47 ? 57.328 90.465 38.476 1.00 17.37 46 SER B O 1
ATOM 1542 N N A SER B 1 48 ? 55.903 89.080 39.569 0.50 15.44 47 SER B N 1
ATOM 1543 N N B SER B 1 48 ? 55.906 89.039 39.522 0.50 15.36 47 SER B N 1
ATOM 1544 C CA A SER B 1 48 ? 56.930 88.283 40.227 0.50 15.66 47 SER B CA 1
ATOM 1545 C CA B SER B 1 48 ? 56.915 88.324 40.307 0.50 15.38 47 SER B CA 1
ATOM 1546 C C A SER B 1 48 ? 56.521 86.804 40.205 0.50 16.79 47 SER B C 1
ATOM 1547 C C B SER B 1 48 ? 56.522 86.832 40.322 0.50 16.26 47 SER B C 1
ATOM 1548 O O A SER B 1 48 ? 55.354 86.465 40.096 0.50 17.19 47 SER B O 1
ATOM 1549 O O B SER B 1 48 ? 55.340 86.524 40.337 0.50 15.76 47 SER B O 1
ATOM 1554 N N . VAL B 1 49 ? 57.522 85.948 40.295 1.00 18.06 48 VAL B N 1
ATOM 1555 C CA . VAL B 1 49 ? 57.291 84.490 40.308 1.00 16.91 48 VAL B CA 1
ATOM 1556 C C . VAL B 1 49 ? 56.691 84.078 41.676 1.00 19.15 48 VAL B C 1
ATOM 1557 O O . VAL B 1 49 ? 57.161 84.500 42.721 1.00 18.49 48 VAL B O 1
ATOM 1561 N N A LYS B 1 50 ? 55.672 83.216 41.654 0.50 18.38 49 LYS B N 1
ATOM 1562 N N B LYS B 1 50 ? 55.640 83.239 41.658 0.50 15.35 49 LYS B N 1
ATOM 1563 C CA A LYS B 1 50 ? 54.891 82.947 42.844 0.50 20.47 49 LYS B CA 1
ATOM 1564 C CA B LYS B 1 50 ? 54.900 82.844 42.858 0.50 16.66 49 LYS B CA 1
ATOM 1565 C C A LYS B 1 50 ? 55.667 82.158 43.921 0.50 19.04 49 LYS B C 1
ATOM 1566 C C B LYS B 1 50 ? 55.786 82.317 43.964 0.50 16.29 49 LYS B C 1
ATOM 1567 O O A LYS B 1 50 ? 55.213 82.092 45.080 0.50 19.87 49 LYS B O 1
ATOM 1568 O O B LYS B 1 50 ? 55.543 82.609 45.173 0.50 17.63 49 LYS B O 1
ATOM 1579 N N . THR B 1 51 ? 56.830 81.583 43.566 1.00 15.84 50 THR B N 1
ATOM 1580 C CA . THR B 1 51 ? 57.736 80.924 44.514 1.00 17.45 50 THR B CA 1
ATOM 1581 C C . THR B 1 51 ? 58.939 81.771 44.980 1.00 17.01 50 THR B C 1
ATOM 1582 O O . THR B 1 51 ? 59.791 81.280 45.768 1.00 17.38 50 THR B O 1
ATOM 1586 N N A SER B 1 52 ? 59.006 83.024 44.533 0.70 15.27 51 SER B N 1
ATOM 1587 N N B SER B 1 52 ? 58.997 83.023 44.515 0.30 16.19 51 SER B N 1
ATOM 1588 C CA A SER B 1 52 ? 60.186 83.831 44.829 0.70 15.17 51 SER B CA 1
ATOM 1589 C CA B SER B 1 52 ? 60.105 83.928 44.841 0.30 16.25 51 SER B CA 1
ATOM 1590 C C A SER B 1 52 ? 60.131 84.374 46.269 0.70 15.16 51 SER B C 1
ATOM 1591 C C B SER B 1 52 ? 60.101 84.297 46.331 0.30 15.99 51 SER B C 1
ATOM 1592 O O A SER B 1 52 ? 59.061 84.773 46.724 0.70 15.76 51 SER B O 1
ATOM 1593 O O B SER B 1 52 ? 59.040 84.431 46.932 0.30 16.03 51 SER B O 1
ATOM 1598 N N . PRO B 1 53 ? 61.289 84.446 46.930 1.00 18.01 52 PRO B N 1
ATOM 1599 C CA . PRO B 1 53 ? 61.360 85.071 48.245 1.00 17.56 52 PRO B CA 1
ATOM 1600 C C . PRO B 1 53 ? 60.809 86.509 48.238 1.00 17.68 52 PRO B C 1
ATOM 1601 O O . PRO B 1 53 ? 60.234 86.877 49.314 1.00 22.60 52 PRO B O 1
ATOM 1605 N N . ALA B 1 54 ? 60.955 87.217 47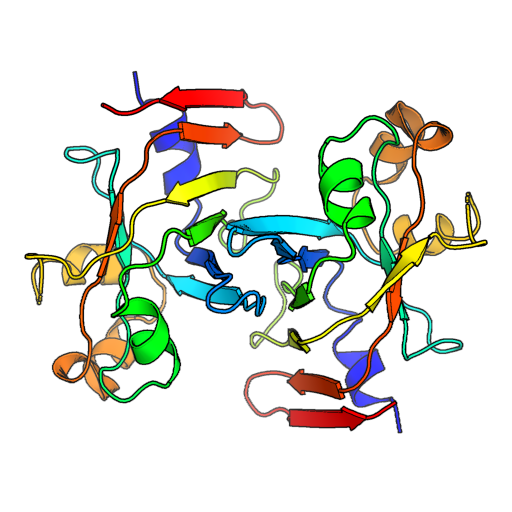.128 1.00 18.45 53 ALA B N 1
ATOM 1606 C CA . ALA B 1 54 ? 60.494 88.677 46.924 1.00 21.42 53 ALA B CA 1
ATOM 1607 C C . ALA B 1 54 ? 58.997 88.778 47.114 1.00 30.00 53 ALA B C 1
ATOM 1608 O O . ALA B 1 54 ? 58.488 89.491 48.065 1.00 25.69 53 ALA B O 1
ATOM 1610 N N . LEU B 1 55 ? 58.312 87.990 46.257 1.00 29.45 54 LEU B N 1
ATOM 1611 C CA . LEU B 1 55 ? 56.839 87.946 46.232 1.00 27.04 54 LEU B CA 1
ATOM 1612 C C . LEU B 1 55 ? 56.361 87.760 47.682 1.00 25.42 54 LEU B C 1
ATOM 1613 O O . LEU B 1 55 ? 55.324 88.262 48.082 1.00 30.95 54 LEU B O 1
ATOM 1618 N N . LYS B 1 56 ? 57.163 87.131 48.492 1.00 29.29 55 LYS B N 1
ATOM 1619 C CA . LYS B 1 56 ? 56.834 87.000 49.927 1.00 22.17 55 LYS B CA 1
ATOM 1620 C C . LYS B 1 56 ? 56.771 88.255 50.800 1.00 31.73 55 LYS B C 1
ATOM 1621 O O . LYS B 1 56 ? 55.987 88.339 51.749 1.00 32.99 55 LYS B O 1
ATOM 1623 N N . VAL B 1 57 ? 57.644 89.221 50.527 1.00 27.75 56 VAL B N 1
ATOM 1624 C CA . VAL B 1 57 ? 57.577 90.535 51.172 1.00 23.91 56 VAL B CA 1
ATOM 1625 C C . VAL B 1 57 ? 56.393 91.328 50.559 1.00 16.52 56 VAL B C 1
ATOM 1626 O O . VAL B 1 57 ? 55.626 92.005 51.267 1.00 17.95 56 VAL B O 1
ATOM 1630 N N . TYR B 1 58 ? 56.282 91.178 49.253 1.00 19.23 57 TYR B N 1
ATOM 1631 C CA . TYR B 1 58 ? 55.334 91.969 48.454 1.00 21.19 57 TYR B CA 1
ATOM 1632 C C . TYR B 1 58 ? 53.924 91.641 48.902 1.00 23.29 57 TYR B C 1
ATOM 1633 O O . TYR B 1 58 ? 53.079 92.552 48.963 1.00 22.21 57 TYR B O 1
ATOM 1642 N N . ASP B 1 59 ? 53.670 90.379 49.260 1.00 23.65 58 ASP B N 1
ATOM 1643 C CA . ASP B 1 59 ? 52.327 89.959 49.698 1.00 24.60 58 ASP B CA 1
ATOM 1644 C C . ASP B 1 59 ? 51.895 90.417 51.079 1.00 24.08 58 ASP B C 1
ATOM 1645 O O . ASP B 1 59 ? 50.769 90.170 51.470 1.00 27.88 58 ASP B O 1
ATOM 1650 N N A GLN B 1 60 ? 52.768 91.089 51.823 0.30 22.94 59 GLN B N 1
ATOM 1651 N N B GLN B 1 60 ? 52.780 91.093 51.822 0.70 23.57 59 GLN B N 1
ATOM 1652 C CA A GLN B 1 60 ? 52.352 91.726 53.056 0.30 21.03 59 GLN B CA 1
ATOM 1653 C CA B GLN B 1 60 ? 52.413 91.756 53.055 0.70 22.21 59 GLN B CA 1
ATOM 1654 C C A GLN B 1 60 ? 51.874 93.168 52.801 0.30 19.34 59 GLN B C 1
ATOM 1655 C C B GLN B 1 60 ? 51.812 93.157 52.793 0.70 18.67 59 GLN B C 1
ATOM 1656 O O A GLN B 1 60 ? 51.657 93.934 53.745 0.30 19.57 59 GLN B O 1
ATOM 1657 O O B GLN B 1 60 ? 51.471 93.885 53.739 0.70 19.59 59 GLN B O 1
ATOM 1668 N N . ASN B 1 61 ? 51.719 93.510 51.522 1.00 18.58 60 ASN B N 1
ATOM 1669 C CA . ASN B 1 61 ? 51.214 94.816 51.078 1.00 18.29 60 ASN B CA 1
ATOM 1670 C C . ASN B 1 61 ? 51.879 95.999 51.752 1.00 18.34 60 ASN B C 1
ATOM 1671 O O . ASN B 1 61 ? 51.208 96.945 52.174 1.00 18.52 60 ASN B O 1
ATOM 1676 N N . PRO B 1 62 ? 53.209 95.989 51.797 1.00 17.44 61 PRO B N 1
ATOM 1677 C CA . PRO B 1 62 ? 53.896 97.104 52.389 1.00 19.25 61 PRO B CA 1
ATOM 1678 C C . PRO B 1 62 ? 53.792 98.376 51.507 1.00 17.28 61 PRO B C 1
ATOM 1679 O O . PRO B 1 62 ? 53.512 98.323 50.289 1.00 19.13 61 PRO B O 1
ATOM 1683 N N . ASP B 1 63 ? 54.017 99.519 52.125 1.00 16.81 62 ASP B N 1
ATOM 1684 C CA . ASP B 1 63 ? 54.311 100.712 51.364 1.00 15.69 62 ASP B CA 1
ATOM 1685 C C . ASP B 1 63 ? 55.794 100.686 50.938 1.00 16.04 62 ASP B C 1
ATOM 1686 O O . ASP B 1 63 ? 56.694 100.367 51.733 1.00 14.91 62 ASP B O 1
ATOM 1691 N N . ILE B 1 64 ? 56.024 101.085 49.703 1.00 15.32 63 ILE B N 1
ATOM 1692 C CA . ILE B 1 64 ? 57.320 100.943 49.062 1.00 13.83 63 ILE B CA 1
ATOM 1693 C C . ILE B 1 64 ? 57.826 102.249 48.482 1.00 14.95 63 ILE B C 1
ATOM 1694 O O . ILE B 1 64 ? 57.074 103.210 48.367 1.00 15.80 63 ILE B O 1
ATOM 1699 N N . ALA B 1 65 ? 59.115 102.284 48.107 1.00 14.67 64 ALA B N 1
ATOM 1700 C CA . ALA B 1 65 ? 59.690 103.409 47.367 1.00 12.98 64 ALA B CA 1
ATOM 1701 C C . ALA B 1 65 ? 60.222 102.883 46.037 1.00 14.35 64 ALA B C 1
ATOM 1702 O O . ALA B 1 65 ? 60.608 101.724 45.926 1.00 14.02 64 ALA B O 1
ATOM 1704 N N . PHE B 1 66 ? 60.252 103.759 45.019 1.00 14.38 65 PHE B N 1
ATOM 1705 C CA . PHE B 1 66 ? 60.885 103.395 43.746 1.00 14.15 65 PHE B CA 1
ATOM 1706 C C . PHE B 1 66 ? 61.515 104.582 43.064 1.00 14.75 65 PHE B C 1
ATOM 1707 O O . PHE B 1 66 ? 61.248 105.728 43.374 1.00 13.99 65 PHE B O 1
ATOM 1715 N N . ILE B 1 67 ? 62.399 104.260 42.132 1.00 13.59 66 ILE B N 1
ATOM 1716 C CA . ILE B 1 67 ? 62.964 105.202 41.196 1.00 13.83 66 ILE B CA 1
ATOM 1717 C C . ILE B 1 67 ? 63.150 104.476 39.864 1.00 14.34 66 ILE B C 1
ATOM 1718 O O . ILE B 1 67 ? 63.589 103.333 39.820 1.00 14.99 66 ILE B O 1
ATOM 1723 N N . THR B 1 68 ? 62.781 105.161 38.791 1.00 13.39 67 THR B N 1
ATOM 1724 C CA . THR B 1 68 ? 62.972 104.587 37.485 1.00 13.33 67 THR B CA 1
ATOM 1725 C C . THR B 1 68 ? 64.413 104.669 37.030 1.00 14.34 67 THR B C 1
ATOM 1726 O O . THR B 1 68 ? 65.158 105.527 37.461 1.00 14.65 67 THR B O 1
ATOM 1730 N N . ILE B 1 69 ? 64.770 103.806 36.045 1.00 14.52 68 ILE B N 1
ATOM 1731 C CA . ILE B 1 69 ? 66.123 103.751 35.419 1.00 14.94 68 ILE B CA 1
ATOM 1732 C C . ILE B 1 69 ? 65.906 103.927 33.919 1.00 15.49 68 ILE B C 1
ATOM 1733 O O . ILE B 1 69 ? 65.085 103.199 33.346 1.00 15.48 68 ILE B O 1
ATOM 1738 N N . PRO B 1 70 ? 66.571 104.898 33.286 1.00 15.28 69 PRO B N 1
ATOM 1739 C CA . PRO B 1 70 ? 66.326 105.069 31.848 1.00 15.34 69 PRO B CA 1
ATOM 1740 C C . PRO B 1 70 ? 66.767 103.878 31.000 1.00 14.61 69 PRO B C 1
ATOM 1741 O O . PRO B 1 70 ? 67.711 103.163 31.346 1.00 17.31 69 PRO B O 1
ATOM 1745 N N . ASN B 1 71 ? 66.054 103.716 29.880 1.00 15.94 70 ASN B N 1
ATOM 1746 C CA . ASN B 1 71 ? 66.461 102.773 28.885 1.00 16.29 70 ASN B CA 1
ATOM 1747 C C . ASN B 1 71 ? 67.895 103.065 28.382 1.00 17.80 70 ASN B C 1
ATOM 1748 O O . ASN B 1 71 ? 68.309 104.196 28.288 1.00 20.78 70 ASN B O 1
ATOM 1753 N N . ASP B 1 72 ? 68.573 101.967 28.047 1.00 22.93 71 ASP B N 1
ATOM 1754 C CA . ASP B 1 72 ? 69.897 102.054 27.436 1.00 27.87 71 ASP B CA 1
ATOM 1755 C C . ASP B 1 72 ? 69.724 102.918 26.184 1.00 25.83 71 ASP B C 1
ATOM 1756 O O . ASP B 1 72 ? 68.722 102.813 25.439 1.00 28.71 71 ASP B O 1
ATOM 1761 N N . GLY B 1 73 ? 70.641 103.871 26.019 1.00 29.77 72 GLY B N 1
ATOM 1762 C CA . GLY B 1 73 ? 70.534 104.850 24.965 1.00 28.52 72 GLY B CA 1
ATOM 1763 C C . GLY B 1 73 ? 69.828 106.146 25.258 1.00 30.87 72 GLY B C 1
ATOM 1764 O O . GLY B 1 73 ? 69.832 107.077 24.466 1.00 31.18 72 GLY B O 1
ATOM 1765 N N . THR B 1 74 ? 69.217 106.252 26.435 1.00 23.24 73 THR B N 1
ATOM 1766 C CA . THR B 1 74 ? 68.528 107.460 26.784 1.00 20.82 73 THR B CA 1
ATOM 1767 C C . THR B 1 74 ? 69.454 108.241 27.694 1.00 20.43 73 THR B C 1
ATOM 1768 O O . THR B 1 74 ? 69.799 107.779 28.791 1.00 21.66 73 THR B O 1
ATOM 1772 N N . ALA B 1 75 ? 69.933 109.392 27.207 1.00 20.05 74 ALA B N 1
ATOM 1773 C CA . ALA B 1 75 ? 70.801 110.168 27.968 1.00 20.09 74 ALA B CA 1
ATOM 1774 C C . ALA B 1 75 ? 69.879 111.235 28.599 1.00 23.57 74 ALA B C 1
ATOM 1775 O O . ALA B 1 75 ? 68.666 111.266 28.377 1.00 28.31 74 ALA B O 1
ATOM 1777 N N . GLY B 1 76 ? 70.452 112.070 29.387 1.00 24.21 75 GLY B N 1
ATOM 1778 C CA . GLY B 1 76 ? 69.696 113.175 29.966 1.00 19.95 75 GLY B CA 1
ATOM 1779 C C . GLY B 1 76 ? 69.244 112.982 31.412 1.00 19.10 75 GLY B C 1
ATOM 1780 O O . GLY B 1 76 ? 68.775 113.906 32.030 1.00 16.78 75 GLY B O 1
ATOM 1781 N N A ASN B 1 77 ? 69.312 111.755 31.922 0.50 17.33 76 ASN B N 1
ATOM 1782 N N B ASN B 1 77 ? 69.406 111.762 31.936 0.50 19.79 76 ASN B N 1
ATOM 1783 C CA A ASN B 1 77 ? 68.976 111.501 33.316 0.50 16.99 76 ASN B CA 1
ATOM 1784 C CA B ASN B 1 77 ? 68.929 111.352 33.268 0.50 20.21 76 ASN B CA 1
ATOM 1785 C C A ASN B 1 77 ? 67.482 111.745 33.707 0.50 15.19 76 ASN B C 1
ATOM 1786 C C B ASN B 1 77 ? 67.495 111.758 33.658 0.50 17.69 76 ASN B C 1
ATOM 1787 O O A ASN B 1 77 ? 67.198 112.173 34.840 0.50 16.72 76 ASN B O 1
ATOM 1788 O O B ASN B 1 77 ? 67.261 112.318 34.735 0.50 18.11 76 ASN B O 1
ATOM 1797 N N . PRO B 1 78 ? 66.534 111.425 32.793 1.00 15.34 77 PRO B N 1
ATOM 1798 C CA . PRO B 1 78 ? 65.135 111.578 33.240 1.00 14.77 77 PRO B CA 1
ATOM 1799 C C . PRO B 1 78 ? 64.783 110.513 34.252 1.00 16.14 77 PRO B C 1
ATOM 1800 O O . PRO B 1 78 ? 65.348 109.427 34.213 1.00 14.94 77 PRO B O 1
ATOM 1804 N N . TYR B 1 79 ? 63.835 110.783 35.140 1.00 14.46 78 TYR B N 1
ATOM 1805 C CA . TYR B 1 79 ? 63.370 109.712 36.075 1.00 15.14 78 TYR B CA 1
ATOM 1806 C C . TYR B 1 79 ? 62.055 110.110 36.739 1.00 13.43 78 TYR B C 1
ATOM 1807 O O . TYR B 1 79 ? 61.690 111.321 36.822 1.00 14.02 78 TYR B O 1
ATOM 1816 N N . LEU B 1 80 ? 61.408 109.091 37.303 1.00 14.36 79 LEU B N 1
ATOM 1817 C CA . LEU B 1 80 ? 60.300 109.192 38.217 1.00 13.99 79 LEU B CA 1
ATOM 1818 C C . LEU B 1 80 ? 60.782 108.674 39.571 1.00 14.04 79 LEU B C 1
ATOM 1819 O O . LEU B 1 80 ? 61.552 107.726 39.644 1.00 15.51 79 LEU B O 1
ATOM 1824 N N . ARG B 1 81 ? 60.274 109.265 40.638 1.00 13.86 80 ARG B N 1
ATOM 1825 C CA . ARG B 1 81 ? 60.647 108.814 42.012 1.00 13.86 80 ARG B CA 1
ATOM 1826 C C . ARG B 1 81 ? 59.488 108.980 42.943 1.00 15.42 80 ARG B C 1
ATOM 1827 O O . ARG B 1 81 ? 58.805 110.006 42.904 1.00 15.34 80 ARG B O 1
ATOM 1835 N N . ALA B 1 82 ? 59.250 107.988 43.780 1.00 13.98 81 ALA B N 1
ATOM 1836 C CA . ALA B 1 82 ? 58.167 108.052 44.742 1.00 14.84 81 ALA B CA 1
ATOM 1837 C C . ALA B 1 82 ? 58.457 107.253 45.991 1.00 14.29 81 ALA B C 1
ATOM 1838 O O . ALA B 1 82 ? 59.146 106.221 45.921 1.00 15.36 81 ALA B O 1
ATOM 1840 N N . GLN B 1 83 ? 57.873 107.710 47.112 1.00 13.81 82 GLN B N 1
ATOM 1841 C CA . GLN B 1 83 ? 57.818 106.924 48.362 1.00 14.46 82 GLN B CA 1
ATOM 1842 C C . GLN B 1 83 ? 56.366 106.792 48.839 1.00 14.70 82 GLN B C 1
ATOM 1843 O O . GLN B 1 83 ? 55.460 107.420 48.271 1.00 15.82 82 GLN B O 1
ATOM 1849 N N . HIS B 1 84 ? 56.138 105.946 49.829 1.00 15.06 83 HIS B N 1
ATOM 1850 C CA . HIS B 1 84 ? 54.802 105.741 50.395 1.00 15.04 83 HIS B CA 1
ATOM 1851 C C . HIS B 1 84 ? 53.845 105.232 49.324 1.00 15.64 83 HIS B C 1
ATOM 1852 O O . HIS B 1 84 ? 52.662 105.600 49.273 1.00 17.93 83 HIS B O 1
ATOM 1859 N N . VAL B 1 85 ? 54.381 104.394 48.439 1.00 14.58 84 VAL B N 1
ATOM 1860 C CA . VAL B 1 85 ? 53.597 103.801 47.354 1.00 15.35 84 VAL B CA 1
ATOM 1861 C C . VAL B 1 85 ? 52.920 102.542 47.837 1.00 16.50 84 VAL B C 1
ATOM 1862 O O . VAL B 1 85 ? 53.571 101.654 48.366 1.00 16.06 84 VAL B O 1
ATOM 1866 N N A LYS B 1 86 ? 51.598 102.509 47.717 0.50 15.62 85 LYS B N 1
ATOM 1867 N N B LYS B 1 86 ? 51.632 102.404 47.573 0.50 15.93 85 LYS B N 1
ATOM 1868 C CA A LYS B 1 86 ? 50.856 101.340 48.158 0.50 15.50 85 LYS B CA 1
ATOM 1869 C CA B LYS B 1 86 ? 50.901 101.229 48.053 0.50 16.39 85 LYS B CA 1
ATOM 1870 C C A LYS B 1 86 ? 51.096 100.223 47.166 0.50 14.72 85 LYS B C 1
ATOM 1871 C C B LYS B 1 86 ? 51.110 100.001 47.145 0.50 15.60 85 LYS B C 1
ATOM 1872 O O A LYS B 1 86 ? 51.187 100.455 45.942 0.50 14.48 85 LYS B O 1
ATOM 1873 O O B LYS B 1 86 ? 50.809 100.070 45.947 0.50 16.22 85 LYS B O 1
ATOM 1884 N N A LEU B 1 87 ? 51.176 99.007 47.702 0.50 17.27 86 LEU B N 1
ATOM 1885 N N B LEU B 1 87 ? 51.616 98.882 47.689 0.50 14.48 86 LEU B N 1
ATOM 1886 C CA A LEU B 1 87 ? 51.501 97.832 46.931 0.50 16.47 86 LEU B CA 1
ATOM 1887 C CA B LEU B 1 87 ? 51.775 97.661 46.900 0.50 14.35 86 LEU B CA 1
ATOM 1888 C C A LEU B 1 87 ? 50.516 96.756 47.289 0.50 16.86 86 LEU B C 1
ATOM 1889 C C B LEU B 1 87 ? 50.688 96.647 47.266 0.50 14.47 86 LEU B C 1
ATOM 1890 O O A LEU B 1 87 ? 50.247 96.496 48.471 0.50 18.40 86 LEU B O 1
ATOM 1891 O O B LEU B 1 87 ? 50.525 96.330 48.445 0.50 15.13 86 LEU B O 1
ATOM 1900 N N . GLN B 1 88 ? 49.964 96.124 46.250 1.00 17.48 87 GLN B N 1
ATOM 1901 C CA . GLN B 1 88 ? 48.991 95.100 46.447 1.00 17.72 87 GLN B CA 1
ATOM 1902 C C . GLN B 1 88 ? 48.879 94.240 45.193 1.00 17.18 87 GLN B C 1
ATOM 1903 O O . GLN B 1 88 ? 49.309 94.626 44.136 1.00 14.94 87 GLN B O 1
ATOM 1909 N N . ARG B 1 89 ? 48.289 93.054 45.333 1.00 17.44 88 ARG B N 1
ATOM 1910 C CA . ARG B 1 89 ? 47.970 92.235 44.173 1.00 17.64 88 ARG B CA 1
ATOM 1911 C C . ARG B 1 89 ? 46.949 92.957 43.294 1.00 17.31 88 ARG B C 1
ATOM 1912 O O . ARG B 1 89 ? 46.126 93.699 43.766 1.00 18.42 88 ARG B O 1
ATOM 1920 N N . SER B 1 90 ? 47.079 92.773 41.985 1.00 17.25 89 SER B N 1
ATOM 1921 C CA . SER B 1 90 ? 46.228 93.416 40.998 1.00 16.79 89 SER B CA 1
ATOM 1922 C C . SER B 1 90 ? 45.091 92.515 40.535 1.00 15.92 89 SER B C 1
ATOM 1923 O O . SER B 1 90 ? 45.205 91.266 40.594 1.00 17.72 89 SER B O 1
ATOM 1926 N N . THR B 1 91 ? 44.003 93.138 40.092 1.00 15.15 90 THR B N 1
ATOM 1927 C CA . THR B 1 91 ? 42.978 92.385 39.391 1.00 15.05 90 THR B CA 1
ATOM 1928 C C . THR B 1 91 ? 43.352 92.122 37.939 1.00 15.14 90 THR B C 1
ATOM 1929 O O . THR B 1 91 ? 42.693 91.320 37.259 1.00 17.80 90 THR B O 1
ATOM 1933 N N . LYS B 1 92 ? 44.401 92.779 37.447 1.00 16.37 91 LYS B N 1
ATOM 1934 C CA . LYS B 1 92 ? 44.894 92.496 36.109 1.00 14.95 91 LYS B CA 1
ATOM 1935 C C . LYS B 1 92 ? 45.666 91.211 36.110 1.00 16.01 91 LYS B C 1
ATOM 1936 O O . LYS B 1 92 ? 46.347 90.893 37.085 1.00 17.64 91 LYS B O 1
ATOM 1942 N N . THR B 1 93 ? 45.611 90.473 34.996 1.00 14.52 92 THR B N 1
ATOM 1943 C CA . THR B 1 93 ? 46.432 89.295 34.823 1.00 14.85 92 THR B CA 1
ATOM 1944 C C . THR B 1 93 ? 47.572 89.574 33.851 1.00 14.51 92 THR B C 1
ATOM 1945 O O . THR B 1 93 ? 47.529 90.565 33.120 1.00 15.08 92 THR B O 1
ATOM 1957 N N . THR B 1 95 ? 47.948 88.065 31.105 1.00 15.28 94 THR B N 1
ATOM 1958 C CA . THR B 1 95 ? 47.359 88.035 29.788 1.00 15.80 94 THR B CA 1
ATOM 1959 C C . THR B 1 95 ? 46.903 89.470 29.411 1.00 14.97 94 THR B C 1
ATOM 1960 O O . THR B 1 95 ? 47.029 89.889 28.272 1.00 17.21 94 THR B O 1
ATOM 1964 N N . ASP B 1 96 ? 46.380 90.211 30.372 1.00 14.84 95 ASP B N 1
ATOM 1965 C CA . ASP B 1 96 ? 45.933 91.579 30.124 1.00 14.86 95 ASP B CA 1
ATOM 1966 C C . ASP B 1 96 ? 47.128 92.453 29.759 1.00 14.50 95 ASP B C 1
ATOM 1967 O O . ASP B 1 96 ? 47.013 93.376 28.932 1.00 14.82 95 ASP B O 1
ATOM 1972 N N . LEU B 1 97 ? 48.245 92.241 30.457 1.00 13.55 96 LEU B N 1
ATOM 1973 C CA . LEU B 1 97 ? 49.412 93.155 30.394 1.00 13.93 96 LEU B CA 1
ATOM 1974 C C . LEU B 1 97 ? 50.437 92.782 29.315 1.00 13.68 96 LEU B C 1
ATOM 1975 O O . LEU B 1 97 ? 51.330 93.614 28.961 1.00 14.56 96 LEU B O 1
ATOM 1980 N N . LEU B 1 98 ? 50.359 91.540 28.828 1.00 14.23 97 LEU B N 1
ATOM 1981 C CA . LEU B 1 98 ? 51.433 91.022 27.987 1.00 14.30 97 LEU B CA 1
ATOM 1982 C C . LEU B 1 98 ? 51.715 91.892 26.737 1.00 13.46 97 LEU B C 1
ATOM 1983 O O . LEU B 1 98 ? 52.853 92.125 26.439 1.00 13.37 97 LEU B O 1
ATOM 1988 N N . PRO B 1 99 ? 50.667 92.376 26.040 1.00 13.03 98 PRO B N 1
ATOM 1989 C CA . PRO B 1 99 ? 50.995 93.204 24.856 1.00 13.42 98 PRO B CA 1
ATOM 1990 C C . PRO B 1 99 ? 51.924 94.368 25.195 1.00 12.89 98 PRO B C 1
ATOM 1991 O O . PRO B 1 99 ? 52.837 94.715 24.426 1.00 14.39 98 PRO B O 1
ATOM 1995 N N . GLN B 1 100 ? 51.645 95.080 26.309 1.00 13.21 99 GLN B N 1
ATOM 1996 C CA . GLN B 1 100 ? 52.486 96.205 26.711 1.00 13.96 99 GLN B CA 1
ATOM 1997 C C . GLN B 1 100 ? 53.877 95.746 27.176 1.00 13.95 99 GLN B C 1
ATOM 1998 O O . GLN B 1 100 ? 54.869 96.450 26.882 1.00 14.81 99 GLN B O 1
ATOM 2004 N N . TYR B 1 101 ? 53.989 94.612 27.837 1.00 14.40 100 TYR B N 1
ATOM 2005 C CA . TYR B 1 101 ? 55.305 94.058 28.121 1.00 13.80 100 TYR B CA 1
ATOM 2006 C C . TYR B 1 101 ? 56.083 93.802 26.826 1.00 14.42 100 TYR B C 1
ATOM 2007 O O . TYR B 1 101 ? 57.267 94.187 26.695 1.00 14.67 100 TYR B O 1
ATOM 2016 N N . LEU B 1 102 ? 55.461 93.136 25.861 1.00 13.90 101 LEU B N 1
ATOM 2017 C CA . LEU B 1 102 ? 56.164 92.790 24.627 1.00 13.66 101 LEU B CA 1
ATOM 2018 C C . LEU B 1 102 ? 56.582 94.056 23.899 1.00 14.56 101 LEU B C 1
ATOM 2019 O O . LEU B 1 102 ? 57.612 94.081 23.213 1.00 15.95 101 LEU B O 1
ATOM 2024 N N . GLU B 1 103 ? 55.751 95.087 23.938 1.00 13.48 102 GLU B N 1
ATOM 2025 C CA . GLU B 1 103 ? 56.074 96.337 23.223 1.00 15.14 102 GLU B CA 1
ATOM 2026 C C . GLU B 1 103 ? 57.256 97.058 23.851 1.00 15.42 102 GLU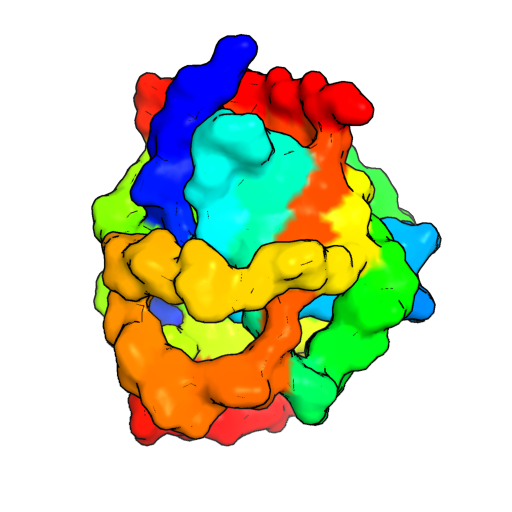 B C 1
ATOM 2027 O O . GLU B 1 103 ? 57.956 97.811 23.159 1.00 16.94 102 GLU B O 1
ATOM 2033 N N . THR B 1 104 ? 57.434 96.937 25.177 1.00 13.86 103 THR B N 1
ATOM 2034 C CA . THR B 1 104 ? 58.337 97.831 25.920 1.00 13.86 103 THR B CA 1
ATOM 2035 C C . THR B 1 104 ? 59.541 97.189 26.605 1.00 14.06 103 THR B C 1
ATOM 2036 O O . THR B 1 104 ? 60.489 97.921 26.973 1.00 15.64 103 THR B O 1
ATOM 2040 N N . VAL B 1 105 ? 59.537 95.866 26.755 1.00 14.02 104 VAL B N 1
ATOM 2041 C CA . VAL B 1 105 ? 60.598 95.159 27.463 1.00 14.60 104 VAL B CA 1
ATOM 2042 C C . VAL B 1 105 ? 61.322 94.230 26.520 1.00 15.47 104 VAL B C 1
ATOM 2043 O O . VAL B 1 105 ? 60.762 93.233 26.079 1.00 14.68 104 VAL B O 1
ATOM 2047 N N . PRO B 1 106 ? 62.567 94.551 26.146 1.00 17.41 105 PRO B N 1
ATOM 2048 C CA . PRO B 1 106 ? 63.273 93.706 25.193 1.00 17.00 105 PRO B CA 1
ATOM 2049 C C . PRO B 1 106 ? 63.341 92.236 25.653 1.00 15.18 105 PRO B C 1
ATOM 2050 O O . PRO B 1 106 ? 63.581 91.962 26.824 1.00 16.33 105 PRO B O 1
ATOM 2054 N N . ASN B 1 107 ? 63.112 91.350 24.683 1.00 16.44 106 ASN B N 1
ATOM 2055 C CA . ASN B 1 107 ? 63.261 89.924 24.865 1.00 17.06 106 ASN B CA 1
ATOM 2056 C C . ASN B 1 107 ? 62.345 89.336 25.917 1.00 17.54 106 ASN B C 1
ATOM 2057 O O . ASN B 1 107 ? 62.609 88.251 26.457 1.00 18.75 106 ASN B O 1
ATOM 2062 N N . TYR B 1 108 ? 61.204 89.987 26.171 1.00 14.46 107 TYR B N 1
ATOM 2063 C CA . TYR B 1 108 ? 60.288 89.477 27.183 1.00 13.78 107 TYR B CA 1
ATOM 2064 C C . TYR B 1 108 ? 59.602 88.177 26.739 1.00 14.21 107 TYR B C 1
ATOM 2065 O O . TYR B 1 108 ? 59.191 87.362 27.567 1.00 15.59 107 TYR B O 1
ATOM 2074 N N . GLN B 1 109 ? 59.433 87.986 25.433 1.00 14.33 108 GLN B N 1
ATOM 2075 C CA . GLN B 1 109 ? 58.756 86.768 24.960 1.00 14.63 108 GLN B CA 1
ATOM 2076 C C . GLN B 1 109 ? 59.372 85.502 25.540 1.00 15.05 108 GLN B C 1
ATOM 2077 O O . GLN B 1 109 ? 58.648 84.597 25.989 1.00 16.75 108 GLN B O 1
ATOM 2083 N N . GLN B 1 110 ? 60.692 85.465 25.604 1.00 15.51 109 GLN B N 1
ATOM 2084 C CA . GLN B 1 110 ? 61.349 84.267 26.113 1.00 16.92 109 GLN B CA 1
ATOM 2085 C C . GLN B 1 110 ? 61.152 84.116 27.628 1.00 15.96 109 GLN B C 1
ATOM 2086 O O . GLN B 1 110 ? 61.121 82.975 28.143 1.00 18.12 109 GLN B O 1
ATOM 2092 N N . VAL B 1 111 ? 61.016 85.208 28.361 1.00 15.34 110 VAL B N 1
ATOM 2093 C CA . VAL B 1 111 ? 60.703 85.172 29.794 1.00 15.07 110 VAL B CA 1
ATOM 2094 C C . VAL B 1 111 ? 59.284 84.598 29.967 1.00 15.97 110 VAL B C 1
ATOM 2095 O O . VAL B 1 111 ? 59.055 83.660 30.730 1.00 17.05 110 VAL B O 1
ATOM 2099 N N . TRP B 1 112 ? 58.318 85.177 29.237 1.00 13.56 111 TRP B N 1
ATOM 2100 C CA . TRP B 1 112 ? 56.942 84.705 29.301 1.00 13.64 111 TRP B CA 1
ATOM 2101 C C . TRP B 1 112 ? 56.845 83.203 28.971 1.00 15.59 111 TRP B C 1
ATOM 2102 O O . TRP B 1 112 ? 56.122 82.448 29.654 1.00 16.40 111 TRP B O 1
ATOM 2113 N N . ASP B 1 113 ? 57.535 82.796 27.916 1.00 15.85 112 ASP B N 1
ATOM 2114 C CA . ASP B 1 113 ? 57.454 81.411 27.461 1.00 15.35 112 ASP B CA 1
ATOM 2115 C C . ASP B 1 113 ? 58.047 80.466 28.514 1.00 18.27 112 ASP B C 1
ATOM 2116 O O . ASP B 1 113 ? 57.596 79.313 28.624 1.00 19.79 112 ASP B O 1
ATOM 2121 N N . ALA B 1 114 ? 59.058 80.902 29.231 1.00 16.02 113 ALA B N 1
ATOM 2122 C CA . ALA B 1 114 ? 59.717 80.058 30.231 1.00 15.93 113 ALA B CA 1
ATOM 2123 C C . ALA B 1 114 ? 58.971 79.938 31.536 1.00 16.86 113 ALA B C 1
ATOM 2124 O O . ALA B 1 114 ? 58.857 78.815 32.084 1.00 20.50 113 ALA B O 1
ATOM 2126 N N . ILE B 1 115 ? 58.512 81.059 32.076 1.00 15.49 114 ILE B N 1
ATOM 2127 C CA . ILE B 1 115 ? 57.975 81.115 33.444 1.00 15.95 114 ILE B CA 1
ATOM 2128 C C . ILE B 1 115 ? 56.624 81.811 33.592 1.00 17.28 114 ILE B C 1
ATOM 2129 O O . ILE B 1 115 ? 56.135 81.974 34.693 1.00 16.63 114 ILE B O 1
ATOM 2134 N N . GLY B 1 116 ? 56.002 82.231 32.472 1.00 16.32 115 GLY B N 1
ATOM 2135 C CA . GLY B 1 116 ? 54.824 83.068 32.527 1.00 16.25 115 GLY B CA 1
ATOM 2136 C C . GLY B 1 116 ? 53.680 82.588 33.390 1.00 17.07 115 GLY B C 1
ATOM 2137 O O . GLY B 1 116 ? 53.069 83.401 34.095 1.00 17.75 115 GLY B O 1
ATOM 2138 N N . SER B 1 117 ? 53.396 81.284 33.358 1.00 17.53 116 SER B N 1
ATOM 2139 C CA . SER B 1 117 ? 52.301 80.773 34.170 1.00 17.38 116 SER B CA 1
ATOM 2140 C C . SER B 1 117 ? 52.518 80.888 35.659 1.00 18.60 116 SER B C 1
ATOM 2141 O O . SER B 1 117 ? 51.577 80.740 36.415 1.00 21.91 116 SER B O 1
ATOM 2144 N N . THR B 1 118 ? 53.755 81.122 36.089 1.00 15.42 117 THR B N 1
ATOM 2145 C CA . THR B 1 118 ? 54.074 81.201 37.495 1.00 16.52 117 THR B CA 1
ATOM 2146 C C . THR B 1 118 ? 54.081 82.671 37.997 1.00 16.56 117 THR B C 1
ATOM 2147 O O . THR B 1 118 ? 54.347 82.934 39.165 1.00 17.06 117 THR B O 1
ATOM 2151 N N . LEU B 1 119 ? 53.804 83.632 37.118 1.00 16.15 118 LEU B N 1
ATOM 2152 C CA . LEU B 1 119 ? 53.877 85.048 37.491 1.00 15.37 118 LEU B CA 1
ATOM 2153 C C . LEU B 1 119 ? 52.589 85.524 38.145 1.00 18.88 118 LEU B C 1
ATOM 2154 O O . LEU B 1 119 ? 51.502 85.080 37.777 1.00 20.02 118 LEU B O 1
ATOM 2159 N N . VAL B 1 120 ? 52.733 86.398 39.133 1.00 16.39 119 VAL B N 1
ATOM 2160 C CA . VAL B 1 120 ? 51.637 87.064 39.850 1.00 17.05 119 VAL B CA 1
ATOM 2161 C C . VAL B 1 120 ? 51.801 88.559 39.604 1.00 15.94 119 VAL B C 1
ATOM 2162 O O . VAL B 1 120 ? 52.953 89.085 39.730 1.00 16.52 119 VAL B O 1
ATOM 2166 N N . VAL B 1 121 ? 50.727 89.240 39.267 1.00 15.68 120 VAL B N 1
ATOM 2167 C CA . VAL B 1 121 ? 50.762 90.656 39.020 1.00 13.26 120 VAL B CA 1
ATOM 2168 C C . VAL B 1 121 ? 50.505 91.464 40.277 1.00 15.69 120 VAL B C 1
ATOM 2169 O O . VAL B 1 121 ? 49.545 91.187 41.002 1.00 15.62 120 VAL B O 1
ATOM 2173 N N . PHE B 1 122 ? 51.355 92.484 40.505 1.00 15.29 121 PHE B N 1
ATOM 2174 C CA . PHE B 1 122 ? 51.168 93.431 41.572 1.00 15.60 121 PHE B CA 1
ATOM 2175 C C . PHE B 1 122 ? 50.947 94.809 40.971 1.00 15.51 121 PHE B C 1
ATOM 2176 O O . PHE B 1 122 ? 51.410 95.106 39.840 1.00 15.78 121 PHE B O 1
ATOM 2184 N N . GLU B 1 123 ? 50.266 95.689 41.710 1.00 15.89 122 GLU B N 1
ATOM 2185 C CA . GLU B 1 123 ? 50.154 97.078 41.316 1.00 16.91 122 GLU B CA 1
ATOM 2186 C C . GLU B 1 123 ? 50.701 97.972 42.398 1.00 16.13 122 GLU B C 1
ATOM 2187 O O . GLU B 1 123 ? 50.644 97.640 43.586 1.00 16.80 122 GLU B O 1
ATOM 2193 N N . LEU B 1 124 ? 51.222 99.090 41.933 1.00 14.93 123 LEU B N 1
ATOM 2194 C CA . LEU B 1 124 ? 51.803 100.122 42.756 1.00 14.29 123 LEU B CA 1
ATOM 2195 C C . LEU B 1 124 ? 50.913 101.343 42.584 1.00 16.53 123 LEU B C 1
ATOM 2196 O O . LEU B 1 124 ? 50.733 101.823 41.447 1.00 17.80 123 LEU B O 1
ATOM 2201 N N . LYS B 1 125 ? 50.331 101.823 43.673 1.00 16.22 124 LYS B N 1
ATOM 2202 C CA . LYS B 1 125 ? 49.408 102.929 43.637 1.00 15.37 124 LYS B CA 1
ATOM 2203 C C . LYS B 1 125 ? 50.041 104.183 44.236 1.00 15.83 124 LYS B C 1
ATOM 2204 O O . LYS B 1 125 ? 50.430 104.193 45.423 1.00 16.43 124 LYS B O 1
ATOM 2210 N N . LEU B 1 126 ? 50.147 105.220 43.410 1.00 15.83 125 LEU B N 1
ATOM 2211 C CA . LEU B 1 126 ? 50.858 106.458 43.775 1.00 16.02 125 LEU B CA 1
ATOM 2212 C C . LEU B 1 126 ? 49.967 107.428 44.547 1.00 16.70 125 LEU B C 1
ATOM 2213 O O . LEU B 1 126 ? 48.754 107.535 44.251 1.00 18.46 125 LEU B O 1
ATOM 2218 N N . THR B 1 127 ? 50.595 108.164 45.473 1.00 16.49 126 THR B N 1
ATOM 2219 C CA . THR B 1 127 ? 50.014 109.379 46.034 1.00 16.48 126 THR B CA 1
ATOM 2220 C C . THR B 1 127 ? 50.852 110.534 45.452 1.00 16.60 126 THR B C 1
ATOM 2221 O O . THR B 1 127 ? 50.446 111.132 44.455 1.00 19.49 126 THR B O 1
ATOM 2225 N N . ASP B 1 128 ? 52.028 110.799 46.017 1.00 17.14 127 ASP B N 1
ATOM 2226 C CA . ASP B 1 128 ? 52.900 111.848 45.473 1.00 18.00 127 ASP B CA 1
ATOM 2227 C C . ASP B 1 128 ? 53.959 111.214 44.579 1.00 17.09 127 ASP B C 1
ATOM 2228 O O . ASP B 1 128 ? 54.488 110.129 44.911 1.00 18.45 127 ASP B O 1
ATOM 2233 N N . LEU B 1 129 ? 54.240 111.895 43.457 1.00 15.98 128 LEU B N 1
ATOM 2234 C CA . LEU B 1 129 ? 55.243 111.414 42.478 1.00 14.09 128 LEU B CA 1
ATOM 2235 C C . LEU B 1 129 ? 56.114 112.590 42.052 1.00 16.86 128 LEU B C 1
ATOM 2236 O O . LEU B 1 129 ? 55.581 113.652 41.699 1.00 16.98 128 LEU B O 1
ATOM 2241 N N . PHE B 1 130 ? 57.423 112.421 42.070 1.00 14.68 129 PHE B N 1
ATOM 2242 C CA . PHE B 1 130 ? 58.330 113.391 41.480 1.00 13.27 129 PHE B CA 1
ATOM 2243 C C . PHE B 1 130 ? 58.650 112.954 40.046 1.00 14.03 129 PHE B C 1
ATOM 2244 O O . PHE B 1 130 ? 58.945 111.783 39.803 1.00 14.18 129 PHE B O 1
ATOM 2252 N N . VAL B 1 131 ? 58.617 113.928 39.135 1.00 12.67 130 VAL B N 1
ATOM 2253 C CA . VAL B 1 131 ? 58.810 113.735 37.717 1.00 13.05 130 VAL B CA 1
ATOM 2254 C C . VAL B 1 131 ? 59.906 114.701 37.226 1.00 12.12 130 VAL B C 1
ATOM 2255 O O . VAL B 1 131 ? 59.813 115.909 37.409 1.00 13.56 130 VAL B O 1
ATOM 2259 N N . ASP B 1 132 ? 60.941 114.115 36.615 1.00 14.59 131 ASP B N 1
ATOM 2260 C CA . ASP B 1 132 ? 62.061 114.897 36.100 1.00 14.96 131 ASP B CA 1
ATOM 2261 C C . ASP B 1 132 ? 62.388 114.458 34.686 1.00 14.33 131 ASP B C 1
ATOM 2262 O O . ASP B 1 132 ? 62.840 113.339 34.447 1.00 15.04 131 ASP B O 1
ATOM 2267 N N . ALA B 1 133 ? 62.129 115.346 33.725 1.00 13.00 132 ALA B N 1
ATOM 2268 C CA . ALA B 1 133 ? 62.434 115.057 32.338 1.00 14.50 132 ALA B CA 1
ATOM 2269 C C . ALA B 1 133 ? 63.921 115.115 31.979 1.00 15.27 132 ALA B C 1
ATOM 2270 O O . ALA B 1 133 ? 64.292 114.738 30.848 1.00 17.36 132 ALA B O 1
ATOM 2272 N N . GLY B 1 134 ? 64.746 115.559 32.931 1.00 14.94 133 GLY B N 1
ATOM 2273 C CA . GLY B 1 134 ? 66.187 115.534 32.751 1.00 17.70 133 GLY B CA 1
ATOM 2274 C C . GLY B 1 134 ? 66.702 116.742 32.008 1.00 16.56 133 GLY B C 1
ATOM 2275 O O . GLY B 1 134 ? 66.062 117.807 31.972 1.00 17.09 133 GLY B O 1
ATOM 2276 N N . VAL B 1 135 ? 67.859 116.545 31.393 1.00 15.64 134 VAL B N 1
ATOM 2277 C CA . VAL B 1 135 ? 68.562 117.596 30.662 1.00 17.20 134 VAL B CA 1
ATOM 2278 C C . VAL B 1 135 ? 67.627 118.203 29.658 1.00 16.04 134 VAL B C 1
ATOM 2279 O O . VAL B 1 135 ? 66.981 117.494 28.886 1.00 15.88 134 VAL B O 1
ATOM 2283 N N . GLY B 1 136 ? 67.606 119.538 29.671 1.00 17.71 135 GLY B N 1
ATOM 2284 C CA . GLY B 1 136 ? 66.739 120.300 28.834 1.00 18.22 135 GLY B CA 1
ATOM 2285 C C . GLY B 1 136 ? 65.264 120.316 29.164 1.00 20.80 135 GLY B C 1
ATOM 2286 O O . GLY B 1 136 ? 64.498 120.986 28.467 1.00 24.13 135 GLY B O 1
ATOM 2287 N N . GLY B 1 137 ? 64.856 119.599 30.212 1.00 18.23 136 GLY B N 1
ATOM 2288 C CA . GLY B 1 137 ? 63.440 119.372 30.495 1.00 19.39 136 GLY B CA 1
ATOM 2289 C C . GLY B 1 137 ? 63.027 119.940 31.838 1.00 19.66 136 GLY B C 1
ATOM 2290 O O . GLY B 1 137 ? 63.842 120.493 32.587 1.00 20.70 136 GLY B O 1
ATOM 2291 N N A GLU B 1 138 ? 61.738 119.779 32.134 0.50 15.24 137 GLU B N 1
ATOM 2292 N N B GLU B 1 138 ? 61.744 119.825 32.156 0.50 14.72 137 GLU B N 1
ATOM 2293 C CA A GLU B 1 138 ? 61.134 120.308 33.330 0.50 16.78 137 GLU B CA 1
ATOM 2294 C CA B GLU B 1 138 ? 61.258 120.373 33.390 0.50 16.56 137 GLU B CA 1
ATOM 2295 C C A GLU B 1 138 ? 61.018 119.257 34.437 0.50 14.70 137 GLU B C 1
ATOM 2296 C C B GLU B 1 138 ? 61.032 119.282 34.436 0.50 14.90 137 GLU B C 1
ATOM 2297 O O A GLU B 1 138 ? 61.193 118.070 34.210 0.50 15.23 137 GLU B O 1
ATOM 2298 O O B GLU B 1 138 ? 61.157 118.096 34.171 0.50 15.41 137 GLU B O 1
ATOM 2309 N N . LYS B 1 139 ? 60.754 119.754 35.644 1.00 16.57 138 LYS B N 1
ATOM 2310 C CA . LYS B 1 139 ? 60.525 118.935 36.795 1.00 15.75 138 LYS B CA 1
ATOM 2311 C C . LYS B 1 139 ? 59.240 119.369 37.469 1.00 16.66 138 LYS B C 1
ATOM 2312 O O . LYS B 1 139 ? 58.851 120.532 37.424 1.00 15.39 138 LYS B O 1
ATOM 2318 N N . GLN B 1 140 ? 58.598 118.425 38.146 1.00 14.00 139 GLN B N 1
ATOM 2319 C CA . GLN B 1 140 ? 57.374 118.766 38.898 1.00 16.22 139 GLN B CA 1
ATOM 2320 C C . GLN B 1 140 ? 57.089 117.678 39.912 1.00 15.04 139 GLN B C 1
ATOM 2321 O O . GLN B 1 140 ? 57.706 116.568 39.909 1.00 15.97 139 GLN B O 1
ATOM 2327 N N . THR B 1 141 ? 56.108 117.938 40.769 1.00 15.80 140 THR B N 1
ATOM 2328 C CA . THR B 1 141 ? 55.495 116.860 41.528 1.00 16.37 140 THR B CA 1
ATOM 2329 C C . THR B 1 141 ? 54.044 116.725 41.100 1.00 18.21 140 THR B C 1
ATOM 2330 O O . THR B 1 141 ? 53.409 117.707 40.730 1.00 19.27 140 THR B O 1
ATOM 2334 N N . LEU B 1 142 ? 53.536 115.497 41.170 1.00 16.36 141 LEU B N 1
ATOM 2335 C CA . LEU B 1 142 ? 52.116 115.227 40.946 1.00 16.79 141 LEU B CA 1
ATOM 2336 C C . LEU B 1 142 ? 51.568 114.591 42.198 1.00 18.78 141 LEU B C 1
ATOM 2337 O O . LEU B 1 142 ? 52.264 113.820 42.875 1.00 18.46 141 LEU B O 1
ATOM 2342 N N . THR B 1 143 ? 50.309 114.888 42.530 1.00 18.55 142 THR B N 1
ATOM 2343 C CA . THR B 1 143 ? 49.663 114.223 43.641 1.00 19.43 142 THR B CA 1
ATOM 2344 C C . THR B 1 143 ? 48.359 113.636 43.119 1.00 19.66 142 THR B C 1
ATOM 23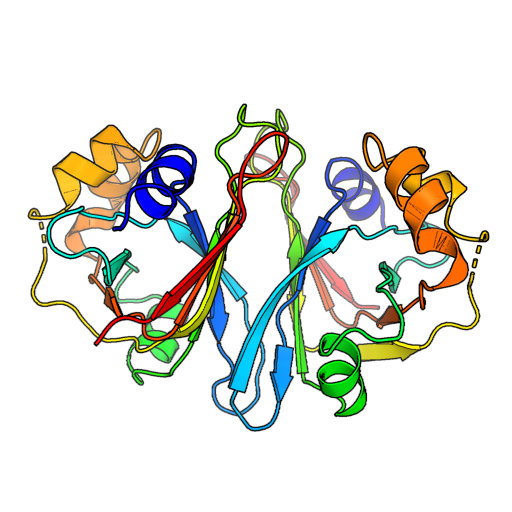45 O O . THR B 1 143 ? 47.494 114.370 42.617 1.00 22.08 142 THR B O 1
ATOM 2349 N N . PHE B 1 144 ? 48.212 112.324 43.265 1.00 19.94 143 PHE B N 1
ATOM 2350 C CA . PHE B 1 144 ? 47.046 111.603 42.807 1.00 20.21 143 PHE B CA 1
ATOM 2351 C C . PHE B 1 144 ? 46.079 111.365 43.969 1.00 28.01 143 PHE B C 1
ATOM 2352 O O . PHE B 1 144 ? 46.490 111.016 45.085 1.00 29.26 143 PHE B O 1
ATOM 2360 N N . ASN B 1 145 ? 44.799 111.505 43.654 1.00 36.14 144 ASN B N 1
ATOM 2361 C CA . ASN B 1 145 ? 43.707 111.257 44.605 1.00 42.60 144 ASN B CA 1
ATOM 2362 C C . ASN B 1 145 ? 43.512 109.755 44.848 1.00 47.66 144 ASN B C 1
ATOM 2363 O O . ASN B 1 145 ? 42.845 109.391 45.823 1.00 52.32 144 ASN B O 1
#

Nearest PDB structures (foldseek):
  3ba3-assembly1_A  TM=1.007E+00  e=3.635E-27  Lactiplantibacillus plantarum WCFS1
  2re7-assembly1_A-2  TM=7.327E-01  e=3.183E-06  Psychrobacter arcticus 273-4
  6vna-assembly2_B-2  TM=7.672E-01  e=9.858E-06  Paracoccus denitrificans PD1222
  3dnh-assembly1_A  TM=6.988E-01  e=9.858E-06  Agrobacterium fabrum str. C58
  3dnh-assembly1_B  TM=6.852E-01  e=4.051E-05  Agrobacterium fabrum str. C58

B-factor: mean 23.26, std 9.32, range [9.88, 64.76]

Solvent-accessible surface area: 13948 Å² total

Foldseek 3Di:
DCVLVVVLLQFFFWKFKWWADPNDIDTDIFGWDADPVQHQKIKTKDFQPDCVVVRLVRFTWIKIKTDGHPPDPFDWIKIATRWGKDFDPDAVNCVVRCPVRPPPCVVVCVPRVVRMTMMMTGGAWMWTGSGDVDDIDIDGD/DCVLVVLQVQFFFKKFKWDQVVHDIDTDIFGWDADPVQHQKIKTKDFQPDPVVVVLAVFDWIWIKTDGDVPDPQPWMKIATRWTKHFDPDAVNCVVRCPVRPPPCVVVCVPRVVRMTMMMTGGAKMWTGSGVPDDIDIDGDD

Sequence (283 aa):
DISLLKQVVVQQSTNKIALSSTAVNNEADVKIVNFVWYEAQPDTLYFSSSVVKTSPALKVYDQNPDIAFITIPNDGTAGNPYLRAQHVKLQRSTKTTTDLLPQYLEETVPNYQQVWDAIGSTLVVFELKLTDLFVDAGVGGEKQTLTFDISSLLKQVVQSTNKIALSTAVNNEADDVKIVNFVWYEAQPDTLYFSSSVKKTSSPALKVYDQQNPDIAFITIPNDGTAGNNPYLRAQHVKKLLQRSTKTTDLLPQYLETVPNYQQVWDAIGSTLVVFELKLTDLFVDAGVGGEEKQTLTFN

Organism: Lactiplantibacillus plantarum (strain ATCC BAA-793 / NCIMB 8826 / WCFS1) (NCBI:txid220668)

Secondary structure (DSSP, 8-state):
--HHHHHHHHTEEEEEEEEEETTEEEEEEEE-EE-TTSTTEEEEEEETT-THHHHHTT--EEEEEEEEPTT-TT--EEEEEEEEEEE-S----SHHHHHHHSTTHHHHHHHHGGGEEEEEEE-SEEEEE--TT--EEEEE-/--HHHHHHHTTEEEEEEEE-GGG--EEEEEE-B--TTSTTEEEEEEETTSTTHHHHTT--EEEEEEEEPTT--S--EEEEEEEEEEE-S----SHHHHHHHSTTHHHHHHHHGGGEEEEEEE-SEEEEE--TT--EEEEE--

InterPro domains:
  IPR012349 FMN-binding split barrel [G3DSA:2.30.110.10] (1-144)
  IPR055196 Pyridoxamine 5'-phosphate oxidase-like [PF22696] (9-136)